Protein AF-A0A9D8HXX6-F1 (afdb_monomer)

pLDDT: mean 79.65, std 14.99, range [30.86, 95.12]

Secondary structure (DSSP, 8-state):
--HHHHHHHHHHHHHHHHHHHHHHHHHHHHHHHHHHTS-HHHHHHHHHHHHHHHHHHHHHHHHHHHHHHH-HHHHHHHHHHHHHHHHHHHHH-----SSTTSS---------------PPPHHHHHHHHHHHHHHHHHHHHHHHHHHS-B-TTSPBPHHHHHHHHHHHHHHHHHHHHHHHHHHHH-TTHHHHHHHHHHHHHHHHHHHHHHHHHHSS-----HHHHHHHHHHHHHHHHHHHH-HHHHHHHHHHHHHHHHHHHHHHHHHHHHHHHHHHHHHT-

Sequence (281 aa):
MSAEEFLAGLSVIASLVVLEGLLSVDNVLGIAALANELPEHQQKRAIRVGLFLAYLFRVLALFVAGWLATNTWVRWLGAGYLIWLMSSHLTRGHAHDVSEVLTDSDPTNDDQPIQTTSPRTMTVVLLQIGLMDLSLSIDNVIAAVGLAPKQANGDPLMWPIYAGVLIAILALQQIAPHAINLLKQYPILEPTAFILIGYVGALLIGEEGYRLITGAPIHLPAYVKFVGILMIIIVALTYDADQRVQRIVTPLVRFSMPVMRVVTRVVGVIVWPLEQLIAMI

Radius of gyration: 20.29 Å; Cα contacts (8 Å, |Δi|>4): 280; chains: 1; bounding box: 54×42×52 Å

Mean predicted aligned error: 9.14 Å

Foldseek 3Di:
DDPQLVVLLVLLLVLLLLLCLLLCLVLLLLQLVLLVLADPVCSVVLSVLLLVLLVVLLLVLLVVLLVCLPDLVSLLVLLLVLLLQLLVVLQVPPPDDPPPSPPPPDPDDDDDPPPCPDRDPSVVSSVVSNVVSNVSSSLSSSLLSLLFFADQVRGGDSVSSNVSSVVSSVVCVVCNVVSNVVCVVQVLSNSLSSVLSNLSSVSSCVQSVCCVPVVGGDTDRSNNNSVVSVVSVVLSRVCVVDPVSVVVVVVVSVVCNVVSVVSNVVVCVVCVVVVVVVVVD

Nearest PDB structures (foldseek):
  4gc0-assembly1_A  TM=2.634E-01  e=1.901E+00  Escherichia coli K-12
  8hnh-assembly1_A  TM=3.147E-01  e=6.372E+00  Homo sapiens
  7awq-assembly1_A  TM=2.085E-01  e=2.175E+00  Homo sapiens
  5llu-assembly1_A-2  TM=1.692E-01  e=3.404E+00  Homo sapiens

Solvent-accessible surface area (backbone atoms only — not comparable to full-atom values): 15180 Å² total; per-residue (Å²): 134,55,75,65,57,51,54,34,30,52,28,31,23,53,43,40,35,52,52,49,45,54,56,44,41,60,55,53,52,49,40,51,55,53,24,64,60,33,62,78,92,46,22,73,53,43,44,54,52,36,53,53,46,41,52,52,50,50,58,54,40,51,58,50,28,56,57,40,56,74,34,68,70,54,43,54,52,44,19,52,46,29,38,35,52,23,21,41,57,71,64,69,50,92,72,82,69,82,66,71,82,76,65,83,80,70,100,78,82,85,90,74,89,73,78,81,71,73,76,58,51,70,68,57,44,43,49,50,41,43,53,52,43,50,60,55,43,51,57,55,32,46,41,38,50,46,45,38,51,55,46,97,88,57,49,62,46,58,64,40,36,53,51,14,52,54,48,23,62,58,50,39,71,75,39,48,75,54,40,48,53,48,40,72,74,39,60,63,47,57,67,43,37,36,52,50,43,23,49,36,12,49,49,35,49,50,34,55,46,45,24,70,76,70,73,46,78,57,76,80,54,21,56,58,56,31,49,50,52,53,50,52,50,52,50,47,61,38,36,79,75,32,72,68,47,36,68,59,48,51,61,54,55,59,67,45,44,65,58,28,48,49,47,30,49,58,52,44,66,70,45,45,69,55,53,56,55,56,76,72,109

Structure (mmCIF, N/CA/C/O backbone):
data_AF-A0A9D8HXX6-F1
#
_entry.id   AF-A0A9D8HXX6-F1
#
loop_
_atom_site.group_PDB
_atom_site.id
_atom_site.type_symbol
_atom_site.label_atom_id
_atom_site.label_alt_id
_atom_site.label_comp_id
_atom_site.label_asym_id
_atom_site.label_entity_id
_atom_site.label_seq_id
_atom_site.pdbx_PDB_ins_code
_atom_site.Cartn_x
_atom_site.Cartn_y
_atom_site.Cartn_z
_atom_site.occupancy
_atom_site.B_iso_or_equiv
_atom_site.auth_seq_id
_atom_site.auth_comp_id
_atom_site.auth_asym_id
_atom_site.auth_atom_id
_atom_site.pdbx_PDB_model_num
ATOM 1 N N . MET A 1 1 ? 12.467 20.689 -13.421 1.00 62.25 1 MET A N 1
ATOM 2 C CA . MET A 1 1 ? 11.371 19.708 -13.449 1.00 62.25 1 MET A CA 1
ATOM 3 C C . MET A 1 1 ? 10.640 19.886 -14.762 1.00 62.25 1 MET A C 1
ATOM 5 O O . MET A 1 1 ? 10.231 21.008 -15.051 1.00 62.25 1 MET A O 1
ATOM 9 N N . SER A 1 2 ? 10.583 18.853 -15.594 1.00 76.62 2 SER A N 1
ATOM 10 C CA . SER A 1 2 ? 9.865 18.913 -16.873 1.00 76.62 2 SER A CA 1
ATOM 11 C C . SER A 1 2 ? 8.350 18.776 -16.656 1.00 76.62 2 SER A C 1
ATOM 13 O O . SER A 1 2 ? 7.900 18.330 -15.598 1.00 76.62 2 SER A O 1
ATOM 15 N N . ALA A 1 3 ? 7.543 19.156 -17.652 1.00 80.00 3 ALA A N 1
ATOM 16 C CA . ALA A 1 3 ? 6.089 18.967 -17.594 1.00 80.00 3 ALA A CA 1
ATOM 17 C C . ALA A 1 3 ? 5.707 17.480 -17.449 1.00 80.00 3 ALA A C 1
ATOM 19 O O . ALA A 1 3 ? 4.763 17.146 -16.739 1.00 80.00 3 ALA A O 1
ATOM 20 N N . GLU A 1 4 ? 6.480 16.582 -18.061 1.00 77.25 4 GLU A N 1
ATOM 21 C CA . GLU A 1 4 ? 6.269 15.134 -17.976 1.00 77.25 4 GLU A CA 1
ATOM 22 C C . GLU A 1 4 ? 6.520 14.592 -16.564 1.00 77.25 4 GLU A C 1
ATOM 24 O O . GLU A 1 4 ? 5.715 13.816 -16.052 1.00 77.25 4 GLU A O 1
ATOM 29 N N . GLU A 1 5 ? 7.583 15.049 -15.892 1.00 75.50 5 GLU A N 1
ATOM 30 C CA . GLU A 1 5 ? 7.865 14.687 -14.496 1.00 75.50 5 GLU A CA 1
ATOM 31 C C . GLU A 1 5 ? 6.755 15.163 -13.553 1.00 75.50 5 GLU A C 1
ATOM 33 O O . GLU A 1 5 ? 6.374 14.445 -12.628 1.00 75.50 5 GLU A O 1
ATOM 38 N N . PHE A 1 6 ? 6.210 16.359 -13.797 1.00 78.88 6 PHE A N 1
ATOM 39 C CA . PHE A 1 6 ? 5.099 16.894 -13.013 1.00 78.88 6 PHE A CA 1
ATOM 40 C C . PHE A 1 6 ? 3.825 16.057 -13.177 1.00 78.88 6 PHE A C 1
ATOM 42 O O . PHE A 1 6 ? 3.204 15.675 -12.185 1.00 78.88 6 PHE A O 1
ATOM 49 N N . LEU A 1 7 ? 3.457 15.726 -14.418 1.00 84.06 7 LEU A N 1
ATOM 50 C CA . LEU A 1 7 ? 2.284 14.901 -14.723 1.00 84.06 7 LEU A CA 1
ATOM 51 C C . LEU A 1 7 ? 2.429 13.471 -14.184 1.00 84.06 7 LEU A C 1
ATOM 53 O O . LEU A 1 7 ? 1.467 12.895 -13.665 1.00 84.06 7 LEU A O 1
ATOM 57 N N . ALA A 1 8 ? 3.638 12.910 -14.252 1.00 81.94 8 ALA A N 1
ATOM 58 C CA . ALA A 1 8 ? 3.951 11.629 -13.633 1.00 81.94 8 ALA A CA 1
ATOM 59 C C . ALA A 1 8 ? 3.775 11.697 -12.111 1.00 81.94 8 ALA A C 1
ATOM 61 O O . ALA A 1 8 ? 3.129 10.825 -11.531 1.00 81.94 8 ALA A O 1
ATOM 62 N N . GLY A 1 9 ? 4.277 12.758 -11.474 1.00 83.38 9 GLY A N 1
ATOM 63 C CA . GLY A 1 9 ? 4.086 12.988 -10.047 1.00 83.38 9 GLY A CA 1
ATOM 64 C C . GLY A 1 9 ? 2.611 13.091 -9.663 1.00 83.38 9 GLY A C 1
ATOM 65 O O . GLY A 1 9 ? 2.181 12.414 -8.736 1.00 83.38 9 GLY A O 1
ATOM 66 N N . LEU A 1 10 ? 1.807 13.839 -10.423 1.00 86.81 10 LEU A N 1
ATOM 67 C CA . LEU A 1 10 ? 0.363 13.950 -10.190 1.00 86.81 10 LEU A CA 1
ATOM 68 C C . LEU A 1 10 ? -0.351 12.593 -10.270 1.00 86.81 10 LEU A C 1
ATOM 70 O O . LEU A 1 10 ? -1.211 12.301 -9.442 1.00 86.81 10 LEU A O 1
ATOM 74 N N . SER A 1 11 ? 0.045 11.742 -11.219 1.00 88.62 11 SER A N 1
ATOM 75 C CA . SER A 1 11 ? -0.504 10.386 -11.358 1.00 88.62 11 SER A CA 1
ATOM 76 C C . SER A 1 11 ? -0.185 9.509 -10.142 1.00 88.62 11 SER A C 1
ATOM 78 O O . SER A 1 11 ? -1.028 8.727 -9.703 1.00 88.62 11 SER A O 1
ATOM 80 N N . VAL 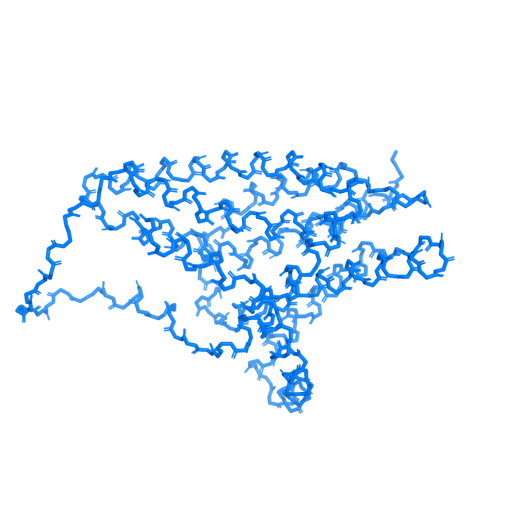A 1 12 ? 1.008 9.659 -9.555 1.00 87.38 12 VAL A N 1
ATOM 81 C CA . VAL A 1 12 ? 1.386 8.953 -8.318 1.00 87.38 12 VAL A CA 1
ATOM 82 C C . VAL A 1 12 ? 0.614 9.475 -7.119 1.00 87.38 12 VAL A C 1
ATOM 84 O O . VAL A 1 12 ? 0.090 8.670 -6.357 1.00 87.38 12 VAL A O 1
ATOM 87 N N . ILE A 1 13 ? 0.482 10.795 -6.976 1.00 88.19 13 ILE A N 1
ATOM 88 C CA . ILE A 1 13 ? -0.323 11.403 -5.909 1.00 88.19 13 ILE A CA 1
ATOM 89 C C . ILE A 1 13 ? -1.758 10.863 -5.979 1.00 88.19 13 ILE A C 1
ATOM 91 O O . ILE A 1 13 ? -2.290 10.397 -4.977 1.00 88.19 13 ILE A O 1
ATOM 95 N N . ALA A 1 14 ? -2.362 10.852 -7.169 1.00 89.31 14 ALA A N 1
ATOM 96 C CA . ALA A 1 14 ? -3.704 10.313 -7.369 1.00 89.31 14 ALA A CA 1
ATOM 97 C C . ALA A 1 14 ? -3.787 8.814 -7.031 1.00 89.31 14 ALA A C 1
ATOM 99 O O . ALA A 1 14 ? -4.715 8.393 -6.345 1.00 89.31 14 ALA A O 1
ATOM 100 N N . SER A 1 15 ? -2.799 8.020 -7.458 1.00 90.81 15 SER A N 1
ATOM 101 C CA . SER A 1 15 ? -2.707 6.591 -7.124 1.00 90.81 15 SER A CA 1
ATOM 102 C C . SER A 1 15 ? -2.667 6.362 -5.611 1.00 90.81 15 SER A C 1
ATOM 104 O O . SER A 1 15 ? -3.379 5.506 -5.095 1.00 90.81 15 SER A O 1
ATOM 106 N N . LEU A 1 16 ? -1.860 7.152 -4.900 1.00 89.00 16 LEU A N 1
ATOM 107 C CA . LEU A 1 16 ? -1.690 7.062 -3.454 1.00 89.00 16 LEU A CA 1
ATOM 108 C C . LEU A 1 16 ? -2.938 7.472 -2.687 1.00 89.00 16 LEU A C 1
ATOM 110 O O . LEU A 1 16 ? -3.337 6.760 -1.777 1.00 89.00 16 LEU A O 1
ATOM 114 N N . VAL A 1 17 ? -3.594 8.559 -3.091 1.00 87.81 17 VAL A N 1
ATOM 115 C CA . VAL A 1 17 ? -4.867 8.984 -2.490 1.00 87.81 17 VAL A CA 1
ATOM 116 C C . VAL A 1 17 ? -5.927 7.888 -2.630 1.00 87.81 17 VAL A C 1
ATOM 118 O O . VAL A 1 17 ? -6.668 7.630 -1.686 1.00 87.81 17 VAL A O 1
ATOM 121 N N . VAL A 1 18 ? -5.990 7.222 -3.787 1.00 87.88 18 VAL A N 1
ATOM 122 C CA . VAL A 1 18 ? -6.929 6.117 -4.022 1.00 87.88 18 VAL A CA 1
ATOM 123 C C . VAL A 1 18 ? -6.597 4.907 -3.146 1.00 87.88 18 VAL A C 1
ATOM 125 O O . VAL A 1 18 ? -7.493 4.382 -2.488 1.00 87.88 18 VAL A O 1
ATOM 128 N N . LEU A 1 19 ? -5.331 4.477 -3.106 1.00 88.00 19 LEU A N 1
ATOM 129 C CA . LEU A 1 19 ? -4.908 3.335 -2.288 1.00 88.00 19 LEU A CA 1
ATOM 130 C C . LEU A 1 19 ? -5.101 3.591 -0.794 1.00 88.00 19 LEU A C 1
ATOM 132 O O . LEU A 1 19 ? -5.710 2.771 -0.112 1.00 88.00 19 LEU A O 1
ATOM 136 N N . GLU A 1 20 ? -4.641 4.739 -0.296 1.00 84.31 20 GLU A N 1
ATOM 137 C CA . GLU A 1 20 ? -4.828 5.114 1.104 1.00 84.31 20 GLU A CA 1
ATOM 138 C C . GLU A 1 20 ? -6.311 5.250 1.447 1.00 84.31 20 GLU A C 1
ATOM 140 O O . GLU A 1 20 ? -6.726 4.826 2.520 1.00 84.31 20 GLU A O 1
ATOM 145 N N . GLY A 1 21 ? -7.128 5.794 0.541 1.00 82.12 21 GLY A N 1
ATOM 146 C CA . GLY A 1 21 ? -8.573 5.902 0.733 1.00 82.12 21 GLY A CA 1
ATOM 147 C C . GLY A 1 21 ? -9.257 4.547 0.915 1.00 82.12 21 GLY A C 1
ATOM 148 O O . GLY A 1 21 ? -10.093 4.408 1.806 1.00 82.12 21 GLY A O 1
ATOM 149 N N . LEU A 1 22 ? -8.889 3.553 0.101 1.00 81.69 22 LEU A N 1
ATOM 150 C CA . LEU A 1 22 ? -9.457 2.204 0.164 1.00 81.69 22 LEU A CA 1
ATOM 151 C C . LEU A 1 22 ? -8.996 1.433 1.405 1.00 81.69 22 LEU A C 1
ATOM 153 O O . LEU A 1 22 ? -9.809 0.771 2.039 1.00 81.69 22 LEU A O 1
ATOM 157 N N . LEU A 1 23 ? -7.716 1.544 1.766 1.00 77.19 23 LEU A N 1
ATOM 158 C CA . LEU A 1 23 ? -7.122 0.801 2.883 1.00 77.19 23 LEU A CA 1
ATOM 159 C C . LEU A 1 23 ? -7.400 1.433 4.251 1.00 77.19 23 LEU A C 1
ATOM 161 O O . LEU A 1 23 ? -7.366 0.755 5.269 1.00 77.19 23 LEU A O 1
ATOM 165 N N . SER A 1 24 ? -7.667 2.739 4.310 1.00 74.56 24 SER A N 1
ATOM 166 C CA . SER A 1 24 ? -7.717 3.458 5.587 1.00 74.56 24 SER A CA 1
ATOM 167 C C . SER A 1 24 ? -9.050 3.372 6.328 1.00 74.56 24 SER A C 1
ATOM 169 O O . SER A 1 24 ? -9.137 3.869 7.457 1.00 74.56 24 SER A O 1
ATOM 171 N N . VAL A 1 25 ? -10.097 2.802 5.736 1.00 70.50 25 VAL A N 1
ATOM 172 C CA . VAL A 1 25 ? -11.359 2.621 6.466 1.00 70.50 25 VAL A CA 1
ATOM 173 C C . VAL A 1 25 ? -11.167 1.667 7.636 1.00 70.50 25 VAL A C 1
ATOM 175 O O . VAL A 1 25 ? -11.598 1.996 8.742 1.00 70.50 25 VAL A O 1
ATOM 178 N N . ASP A 1 26 ? -10.410 0.591 7.439 1.00 72.06 26 ASP A N 1
ATOM 179 C CA . ASP A 1 26 ? -10.074 -0.358 8.499 1.00 72.06 26 ASP A CA 1
ATOM 180 C C . ASP A 1 26 ? -9.267 0.319 9.617 1.00 72.06 26 ASP A C 1
ATOM 182 O O . ASP A 1 26 ? -9.524 0.081 10.797 1.00 72.06 26 ASP A O 1
ATOM 186 N N . ASN A 1 27 ? -8.376 1.265 9.283 1.00 76.31 27 ASN A N 1
ATOM 187 C CA . ASN A 1 27 ? -7.629 2.038 10.285 1.00 76.31 27 ASN A CA 1
ATOM 188 C C . ASN A 1 27 ? -8.558 2.885 11.170 1.00 76.31 27 ASN A C 1
ATOM 190 O O . ASN A 1 27 ? -8.359 2.961 12.382 1.00 76.31 27 ASN A O 1
ATOM 194 N N . VAL A 1 28 ? -9.557 3.560 10.588 1.00 74.94 28 VAL A N 1
ATOM 195 C CA . VAL A 1 28 ? -10.472 4.429 11.352 1.00 74.94 28 VAL A CA 1
ATOM 196 C C . VAL A 1 28 ? -11.446 3.597 12.179 1.00 74.94 28 VAL A C 1
ATOM 198 O O . VAL A 1 28 ? -11.690 3.926 13.342 1.00 74.94 28 VAL A O 1
ATOM 201 N N . LEU A 1 29 ? -11.964 2.508 11.606 1.00 77.81 29 LEU A N 1
ATOM 202 C CA . LEU A 1 29 ? -12.821 1.561 12.314 1.00 77.81 29 LEU A CA 1
ATOM 203 C C . LEU A 1 29 ? -12.074 0.904 13.478 1.00 77.81 29 LEU A C 1
ATOM 205 O O . LEU A 1 29 ? -12.617 0.848 14.577 1.00 77.81 29 LEU A O 1
ATOM 209 N N . GLY A 1 30 ? -10.812 0.515 13.288 1.00 81.56 30 GLY A N 1
ATOM 210 C CA . GLY A 1 30 ? -9.973 -0.039 14.349 1.00 81.56 30 GLY A CA 1
ATOM 211 C C . GLY A 1 30 ? -9.692 0.958 15.478 1.00 81.56 30 GLY A C 1
ATOM 212 O O . GLY A 1 30 ? -9.790 0.599 16.649 1.00 81.56 30 GLY A O 1
ATOM 213 N N . ILE A 1 31 ? -9.430 2.236 15.165 1.00 82.06 31 ILE A N 1
ATOM 214 C CA . ILE A 1 31 ? -9.273 3.286 16.190 1.00 82.06 31 ILE A CA 1
ATOM 215 C C . ILE A 1 31 ? -10.562 3.446 16.998 1.00 82.06 31 ILE A C 1
ATOM 217 O O . ILE A 1 31 ? -10.504 3.563 18.222 1.00 82.06 31 ILE A O 1
ATOM 221 N N . ALA A 1 32 ? -11.715 3.466 16.326 1.00 81.12 32 ALA A N 1
ATOM 222 C CA . ALA A 1 32 ? -13.009 3.581 16.986 1.00 81.12 32 ALA A CA 1
ATOM 223 C C . ALA A 1 32 ? -13.309 2.351 17.859 1.00 81.12 32 ALA A C 1
ATOM 225 O O . ALA A 1 32 ? -13.692 2.514 19.015 1.00 81.12 32 ALA A O 1
ATOM 226 N N . ALA A 1 33 ? -13.062 1.143 17.347 1.00 83.44 33 ALA A N 1
ATOM 227 C CA . ALA A 1 33 ? -13.265 -0.111 18.067 1.00 83.44 33 ALA A CA 1
ATOM 228 C C . ALA A 1 33 ? -12.396 -0.190 19.331 1.00 83.44 33 ALA A C 1
ATOM 230 O O . ALA A 1 33 ? -12.918 -0.407 20.421 1.00 83.44 33 ALA A O 1
ATOM 231 N N . LEU A 1 34 ? -11.094 0.094 19.218 1.00 84.44 34 LEU A N 1
ATOM 232 C CA . LEU A 1 34 ? -10.176 0.107 20.362 1.00 84.44 34 LEU A CA 1
ATOM 233 C C . LEU A 1 34 ? -10.522 1.214 21.368 1.00 84.44 34 LEU A C 1
ATOM 235 O O . LEU A 1 34 ? -10.378 1.034 22.575 1.00 84.44 34 LEU A O 1
ATOM 239 N N . ALA A 1 35 ? -10.994 2.372 20.896 1.00 84.00 35 ALA A N 1
ATOM 240 C CA . ALA A 1 35 ? -11.422 3.446 21.783 1.00 84.00 35 ALA A CA 1
ATOM 241 C C . ALA A 1 35 ? -12.705 3.103 22.553 1.00 84.00 35 ALA A C 1
ATOM 243 O O . ALA A 1 35 ? -12.832 3.550 23.692 1.00 84.00 35 ALA A O 1
ATOM 244 N N . ASN A 1 36 ? -13.619 2.315 21.978 1.00 84.56 36 ASN A N 1
ATOM 245 C CA . ASN A 1 36 ? -14.859 1.885 22.633 1.00 84.56 36 ASN A CA 1
ATOM 246 C C . ASN A 1 36 ? -14.613 0.964 23.841 1.00 84.56 36 ASN A C 1
ATOM 248 O O . ASN A 1 36 ? -15.465 0.883 24.720 1.00 84.56 36 ASN A O 1
ATOM 252 N N . GLU A 1 37 ? -13.433 0.345 23.945 1.00 82.62 37 GLU A N 1
ATOM 253 C CA . GLU A 1 37 ? -13.025 -0.445 25.117 1.00 82.62 37 GLU A CA 1
ATOM 254 C C . GLU A 1 37 ? -12.728 0.419 26.365 1.00 82.62 37 GLU A C 1
ATOM 256 O O . GLU A 1 37 ? -12.531 -0.108 27.463 1.00 82.62 37 GLU A O 1
ATOM 261 N N . LEU A 1 38 ? -12.669 1.750 26.221 1.00 85.06 38 LEU A N 1
ATOM 262 C CA . LEU A 1 38 ? -12.447 2.684 27.327 1.00 85.06 38 LEU A CA 1
ATOM 263 C C . LEU A 1 38 ? -13.765 3.194 27.928 1.00 85.06 38 LEU A C 1
ATOM 265 O O . LEU A 1 38 ? -14.766 3.317 27.220 1.00 85.06 38 LEU A O 1
ATOM 269 N N . PRO A 1 39 ? -13.757 3.622 29.208 1.00 84.94 39 PRO A N 1
ATOM 270 C CA . PRO A 1 39 ? -14.890 4.328 29.803 1.00 84.94 39 PRO A CA 1
ATOM 271 C C . PRO A 1 39 ? -15.310 5.542 28.959 1.00 84.94 39 PRO A C 1
ATOM 273 O O . PRO A 1 39 ? -14.442 6.290 28.501 1.00 84.94 39 PRO A O 1
ATOM 276 N N . GLU A 1 40 ? -16.616 5.802 28.821 1.00 83.31 40 GLU A N 1
ATOM 277 C CA . GLU A 1 40 ? -17.187 6.835 27.928 1.00 83.31 40 GLU A CA 1
ATOM 278 C C . GLU A 1 40 ? -16.507 8.214 28.031 1.00 83.31 40 GLU A C 1
ATOM 280 O O . GLU A 1 40 ? -16.262 8.894 27.031 1.00 83.31 40 GLU A O 1
ATOM 285 N N . HIS A 1 41 ? -16.124 8.620 29.246 1.00 86.44 41 HIS A N 1
ATOM 286 C CA . HIS A 1 41 ? -15.455 9.899 29.497 1.00 86.44 41 HIS A CA 1
ATOM 287 C C . HIS A 1 41 ? -14.044 10.002 28.879 1.00 86.44 41 HIS A C 1
ATOM 289 O O . HIS A 1 41 ? -13.538 11.110 28.682 1.00 86.44 41 HIS A O 1
ATOM 295 N N . GLN A 1 42 ? -13.400 8.874 28.558 1.00 85.62 42 GLN A N 1
ATOM 296 C CA . GLN A 1 42 ? -12.056 8.808 27.972 1.00 85.62 42 GLN A CA 1
ATOM 297 C C . GLN A 1 42 ? -12.068 8.565 26.461 1.00 85.62 42 GLN A C 1
ATOM 299 O O . GLN A 1 42 ? -11.120 8.978 25.792 1.00 85.62 42 GLN A O 1
ATOM 304 N N . GLN A 1 43 ? -13.134 7.986 25.901 1.00 84.19 43 GLN A N 1
ATOM 305 C CA . GLN A 1 43 ? -13.207 7.584 24.487 1.00 84.19 43 GLN A CA 1
ATOM 306 C C . GLN A 1 43 ? -12.898 8.744 23.529 1.00 84.19 43 GLN A C 1
ATOM 308 O O . GLN A 1 43 ? -11.990 8.669 22.704 1.00 84.19 43 GLN A O 1
ATOM 313 N N . LYS A 1 44 ? -13.554 9.901 23.710 1.00 86.19 44 LYS A N 1
ATOM 314 C CA . LYS A 1 44 ? -13.309 11.104 22.884 1.00 86.19 44 LYS A CA 1
ATOM 315 C C . LYS A 1 44 ? -11.877 11.632 22.984 1.00 86.19 44 LYS A C 1
ATOM 317 O O . LYS A 1 44 ? -11.406 12.340 22.090 1.00 86.19 44 LYS A O 1
ATOM 322 N N . ARG A 1 45 ? -11.194 11.382 24.104 1.00 87.44 45 ARG A N 1
ATOM 323 C CA . ARG A 1 45 ? -9.789 11.758 24.283 1.00 87.44 45 ARG A CA 1
ATOM 324 C C . ARG A 1 45 ? -8.881 10.730 23.613 1.00 87.44 45 ARG A C 1
ATOM 326 O O . ARG A 1 45 ? -7.950 11.141 22.932 1.00 87.44 45 ARG A O 1
ATOM 333 N N . ALA A 1 46 ? -9.183 9.442 23.749 1.00 86.94 46 ALA A N 1
ATOM 334 C CA . ALA A 1 46 ? -8.457 8.357 23.102 1.00 86.94 46 ALA A CA 1
ATOM 335 C C . ALA A 1 46 ? -8.519 8.445 21.576 1.00 86.94 46 ALA A C 1
ATOM 337 O O . ALA A 1 46 ? -7.472 8.387 20.949 1.00 86.94 46 ALA A O 1
ATOM 338 N N . ILE A 1 47 ? -9.686 8.725 20.985 1.00 85.19 47 ILE A N 1
ATOM 339 C CA . ILE A 1 47 ? -9.822 8.931 19.533 1.00 85.19 47 ILE A CA 1
ATOM 340 C C . ILE A 1 47 ? -8.967 10.115 19.068 1.00 85.19 47 ILE A C 1
ATOM 342 O O . ILE A 1 47 ? -8.220 9.997 18.104 1.00 85.19 47 ILE A O 1
ATOM 346 N N . ARG A 1 48 ? -9.021 11.260 19.766 1.00 87.12 48 ARG A N 1
ATOM 347 C CA . ARG A 1 48 ? -8.229 12.446 19.389 1.00 87.12 48 ARG A CA 1
ATOM 348 C C . ARG A 1 48 ? -6.725 12.210 19.493 1.00 87.12 48 ARG A C 1
ATOM 350 O O . ARG A 1 48 ? -5.987 12.592 18.590 1.00 87.12 48 ARG A O 1
ATOM 357 N N . VAL A 1 49 ? -6.273 11.607 20.592 1.00 90.00 49 VAL A N 1
ATOM 358 C CA . VAL A 1 49 ? -4.848 11.318 20.807 1.00 90.00 49 VAL A CA 1
ATOM 359 C C . VAL A 1 49 ? -4.375 10.208 19.869 1.00 90.00 49 VAL A C 1
ATOM 361 O O . VAL A 1 49 ? -3.298 10.330 19.301 1.00 90.00 49 VAL A O 1
ATOM 364 N N . GLY A 1 50 ? -5.188 9.175 19.652 1.00 87.12 50 GLY A N 1
ATOM 365 C CA . GLY A 1 50 ? -4.916 8.088 18.716 1.00 87.12 50 GLY A CA 1
ATOM 366 C C . GLY A 1 50 ? -4.803 8.583 17.277 1.00 87.12 50 GLY A C 1
ATOM 367 O O . GLY A 1 50 ? -3.848 8.241 16.592 1.00 87.12 50 GLY A O 1
ATOM 368 N N . LEU A 1 51 ? -5.697 9.478 16.847 1.00 84.62 51 LEU A N 1
ATOM 369 C CA . LEU A 1 51 ? -5.623 10.100 15.525 1.00 84.62 51 LEU A CA 1
ATOM 370 C C . LEU A 1 51 ? -4.369 10.977 15.370 1.00 84.62 51 LEU A C 1
ATOM 372 O O . LEU A 1 51 ? -3.700 10.925 14.342 1.00 84.62 51 LEU A O 1
ATOM 376 N N . PHE A 1 52 ? -4.016 11.757 16.398 1.00 88.25 52 PHE A N 1
ATOM 377 C CA . PHE A 1 52 ? -2.758 12.510 16.403 1.00 88.25 52 PHE A CA 1
ATOM 378 C C . PHE A 1 52 ? -1.540 11.582 16.289 1.00 88.25 52 PHE A C 1
ATOM 380 O O . PHE A 1 52 ? -0.622 11.853 15.516 1.00 88.25 52 PHE A O 1
ATOM 387 N N . LEU A 1 53 ? -1.549 10.476 17.034 1.00 87.75 53 LEU A N 1
ATOM 388 C CA . LEU A 1 53 ? -0.483 9.485 17.025 1.00 87.75 53 LEU A CA 1
ATOM 389 C C . LEU A 1 53 ? -0.362 8.792 15.657 1.00 87.75 53 LEU A C 1
ATOM 391 O O . LEU A 1 53 ? 0.751 8.631 15.166 1.00 87.75 53 LEU A O 1
ATOM 395 N N . ALA A 1 54 ? -1.483 8.477 15.007 1.00 83.31 54 ALA A N 1
ATOM 396 C CA . ALA A 1 54 ? -1.510 7.948 13.644 1.00 83.31 54 ALA A CA 1
ATOM 397 C C . ALA A 1 54 ? -0.882 8.930 12.637 1.00 83.31 54 ALA A C 1
ATOM 399 O O . ALA A 1 54 ? -0.047 8.547 11.820 1.00 83.31 54 ALA A O 1
ATOM 400 N N . TYR A 1 55 ? -1.183 10.233 12.724 1.00 84.81 55 TYR A N 1
ATOM 401 C CA . TYR A 1 55 ? -0.501 11.218 11.871 1.00 84.81 55 TYR A CA 1
ATOM 402 C C . TYR A 1 55 ? 0.996 11.269 12.118 1.00 84.81 55 TYR A C 1
ATOM 404 O O . TYR A 1 55 ? 1.770 11.345 11.163 1.00 84.81 55 TYR A O 1
ATOM 412 N N . LEU A 1 56 ? 1.408 11.220 13.384 1.00 88.25 56 LEU A N 1
ATOM 413 C CA . LEU A 1 56 ? 2.820 11.203 13.725 1.00 88.25 56 LEU A CA 1
ATOM 414 C C . LEU A 1 56 ? 3.512 9.979 13.112 1.00 88.25 56 LEU A C 1
ATOM 416 O O . LEU A 1 56 ? 4.546 10.137 12.467 1.00 88.25 56 LEU A O 1
ATOM 420 N N . PHE A 1 57 ? 2.932 8.783 13.245 1.00 86.88 57 PHE A N 1
ATOM 421 C CA . PHE A 1 57 ? 3.500 7.568 12.662 1.00 86.88 57 PHE A CA 1
ATOM 422 C C . PHE A 1 57 ? 3.521 7.590 11.139 1.00 86.88 57 PHE A C 1
ATOM 424 O O . PHE A 1 57 ? 4.536 7.217 10.561 1.00 86.88 57 PHE A O 1
ATOM 431 N N . ARG A 1 58 ? 2.496 8.127 10.477 1.00 87.06 58 ARG A N 1
ATOM 432 C CA . ARG A 1 58 ? 2.498 8.312 9.017 1.00 87.06 58 ARG A CA 1
ATOM 433 C C . ARG A 1 58 ? 3.576 9.288 8.544 1.00 87.06 58 ARG A C 1
ATOM 435 O O . ARG A 1 58 ? 4.237 9.041 7.5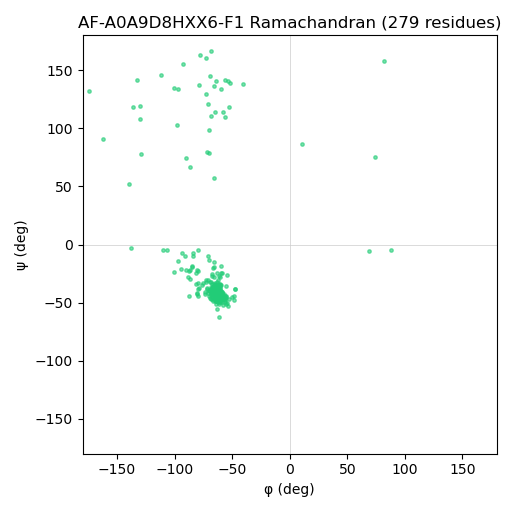38 1.00 87.06 58 ARG A O 1
ATOM 442 N N . VAL A 1 59 ? 3.819 10.367 9.290 1.00 86.62 59 VAL A N 1
ATOM 443 C CA . VAL A 1 59 ? 4.929 11.287 8.999 1.00 86.62 59 VAL A CA 1
ATOM 444 C C . VAL A 1 59 ? 6.283 10.620 9.243 1.00 86.62 59 VAL A C 1
ATOM 446 O O . VAL A 1 59 ? 7.210 10.826 8.470 1.00 86.62 59 VAL A O 1
ATOM 449 N N . LEU A 1 60 ? 6.420 9.781 10.268 1.00 88.44 60 LEU A N 1
ATOM 450 C CA . LEU A 1 60 ? 7.638 8.989 10.467 1.00 88.44 60 LEU A CA 1
ATOM 451 C C . LEU A 1 60 ? 7.837 7.972 9.331 1.00 88.44 60 LEU A C 1
ATOM 453 O O . LEU A 1 60 ? 8.945 7.822 8.814 1.00 88.44 60 LEU A O 1
ATOM 457 N N . ALA A 1 61 ? 6.753 7.341 8.888 1.00 85.38 61 ALA A N 1
ATOM 458 C CA . ALA A 1 61 ? 6.728 6.385 7.793 1.00 85.38 61 ALA A CA 1
ATOM 459 C C . ALA A 1 61 ? 7.155 7.023 6.456 1.00 85.38 61 ALA A C 1
ATOM 461 O O . ALA A 1 61 ? 7.823 6.362 5.665 1.00 85.38 61 ALA A O 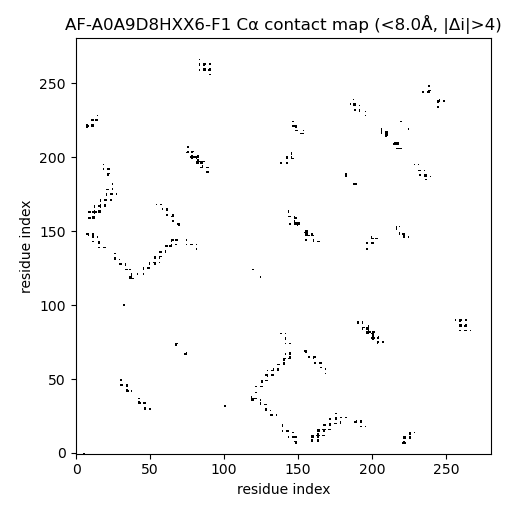1
ATOM 462 N N . LEU A 1 62 ? 6.902 8.322 6.229 1.00 85.44 62 LEU A N 1
ATOM 463 C CA . LEU A 1 62 ? 7.453 9.068 5.083 1.00 85.44 62 LEU A CA 1
ATOM 464 C C . LEU A 1 62 ? 8.986 9.012 5.025 1.00 85.44 62 LEU A C 1
ATOM 466 O O . LEU A 1 62 ? 9.555 8.792 3.956 1.00 85.44 62 LEU A O 1
ATOM 470 N N . PHE A 1 63 ? 9.671 9.190 6.158 1.00 84.56 63 PHE A N 1
ATOM 471 C CA . PHE A 1 63 ? 11.136 9.112 6.196 1.00 84.56 63 PHE A CA 1
ATOM 472 C C . PHE A 1 63 ? 11.621 7.686 5.916 1.00 84.56 63 PHE A C 1
ATOM 474 O O . PHE A 1 63 ? 12.591 7.493 5.177 1.00 84.56 63 PHE A O 1
ATOM 481 N N . VAL A 1 64 ? 10.905 6.687 6.443 1.00 84.81 64 VAL A N 1
ATOM 482 C CA . VAL A 1 64 ? 11.158 5.271 6.144 1.00 84.81 64 VAL A CA 1
ATOM 483 C C . VAL A 1 64 ? 10.940 4.981 4.660 1.00 84.81 64 VAL A C 1
ATOM 485 O O . VAL A 1 64 ? 11.752 4.275 4.076 1.00 84.81 64 VAL A O 1
ATOM 488 N N . ALA A 1 65 ? 9.925 5.567 4.020 1.00 84.06 65 ALA A N 1
ATOM 489 C CA . ALA A 1 65 ? 9.660 5.409 2.591 1.00 84.06 65 ALA A CA 1
ATOM 490 C C . ALA A 1 65 ? 10.823 5.897 1.732 1.00 84.06 65 ALA A C 1
ATOM 492 O O . ALA A 1 65 ? 11.219 5.225 0.781 1.00 84.06 65 ALA A O 1
ATOM 493 N N . GLY A 1 66 ? 11.415 7.034 2.098 1.00 81.06 66 GLY A N 1
ATOM 494 C CA . GLY A 1 66 ? 12.597 7.539 1.416 1.00 81.06 66 GLY A CA 1
ATOM 495 C C . GLY A 1 66 ? 13.786 6.584 1.522 1.00 81.06 66 GLY A C 1
ATOM 496 O O . GLY A 1 66 ? 14.426 6.257 0.523 1.00 81.06 66 GLY A O 1
ATOM 497 N N . TRP A 1 67 ? 14.057 6.078 2.723 1.00 85.00 67 TRP A N 1
ATOM 498 C CA . TRP A 1 67 ? 15.108 5.080 2.919 1.00 85.00 67 TRP A CA 1
ATOM 499 C C . TRP A 1 67 ? 14.794 3.757 2.200 1.00 85.00 67 TRP A C 1
ATOM 501 O O . TRP A 1 67 ? 15.662 3.177 1.555 1.00 85.00 67 TRP A O 1
ATOM 511 N N . LEU A 1 68 ? 13.545 3.295 2.230 1.00 85.44 68 LEU A N 1
ATOM 512 C CA . LEU A 1 68 ? 13.090 2.097 1.529 1.00 85.44 68 LEU A CA 1
ATOM 513 C C . LEU A 1 68 ? 13.318 2.213 0.015 1.00 85.44 68 LEU A C 1
ATOM 515 O O . LEU A 1 68 ? 13.760 1.255 -0.618 1.00 85.44 68 LEU A O 1
ATOM 519 N N . ALA A 1 69 ? 13.059 3.389 -0.560 1.00 81.75 69 ALA A N 1
ATOM 520 C CA . ALA A 1 69 ? 13.169 3.635 -1.993 1.00 81.75 69 ALA A CA 1
ATOM 521 C C . ALA A 1 69 ? 14.591 3.402 -2.533 1.00 81.75 69 ALA A C 1
ATOM 523 O O . ALA A 1 69 ? 14.752 2.903 -3.652 1.00 81.75 69 ALA A O 1
ATOM 524 N N . THR A 1 70 ? 15.618 3.710 -1.737 1.00 82.19 70 THR A N 1
ATOM 525 C CA . THR A 1 70 ? 17.028 3.570 -2.131 1.00 82.19 70 THR A CA 1
ATOM 526 C C . THR A 1 70 ? 17.584 2.162 -1.900 1.00 82.19 70 THR A C 1
ATOM 528 O O . THR A 1 70 ? 18.571 1.777 -2.528 1.00 82.19 70 THR A O 1
ATOM 531 N N . ASN A 1 71 ? 16.945 1.349 -1.054 1.00 86.94 71 ASN A N 1
ATOM 532 C CA . ASN A 1 71 ? 17.453 0.035 -0.666 1.00 86.94 71 ASN A CA 1
ATOM 533 C C . ASN A 1 71 ? 16.818 -1.110 -1.470 1.00 86.94 71 ASN A C 1
ATOM 535 O O . ASN A 1 71 ? 15.728 -1.588 -1.165 1.00 86.94 71 ASN A O 1
ATOM 539 N N . THR A 1 72 ? 17.552 -1.643 -2.452 1.00 85.00 72 THR A N 1
ATOM 540 C CA . THR A 1 72 ? 17.097 -2.754 -3.316 1.00 85.00 72 THR A CA 1
ATOM 541 C C . THR A 1 72 ? 16.599 -3.979 -2.554 1.00 85.00 72 THR A C 1
ATOM 543 O O . THR A 1 72 ? 15.530 -4.492 -2.870 1.00 85.00 72 THR A O 1
ATOM 546 N N . TRP A 1 73 ? 17.337 -4.440 -1.544 1.00 87.31 73 TRP A N 1
ATOM 547 C CA . TRP A 1 73 ? 16.945 -5.613 -0.756 1.00 87.31 73 TRP A CA 1
ATOM 548 C C . TRP A 1 73 ? 15.620 -5.408 -0.028 1.00 87.31 73 TRP A C 1
ATOM 550 O O . TRP A 1 73 ? 14.768 -6.293 -0.014 1.00 87.31 73 TRP A O 1
ATOM 560 N N . VAL A 1 74 ? 15.423 -4.215 0.529 1.00 86.81 74 VAL A N 1
ATOM 561 C CA . VAL A 1 74 ? 14.212 -3.893 1.279 1.00 86.81 74 VAL A CA 1
ATOM 562 C C . VAL A 1 74 ? 13.023 -3.726 0.327 1.00 86.81 74 VAL A C 1
ATOM 564 O O . VAL A 1 74 ? 11.923 -4.146 0.666 1.00 86.81 74 VAL A O 1
ATOM 567 N N . ARG A 1 75 ? 13.234 -3.241 -0.907 1.00 88.31 75 ARG A N 1
ATOM 568 C CA . ARG A 1 75 ? 12.199 -3.248 -1.961 1.00 88.31 75 ARG A CA 1
ATOM 569 C C . ARG A 1 75 ? 11.749 -4.660 -2.330 1.00 88.31 75 ARG A C 1
ATOM 571 O O . ARG A 1 75 ? 10.552 -4.886 -2.449 1.00 88.31 75 ARG A O 1
ATOM 578 N N . TRP A 1 76 ? 12.677 -5.610 -2.469 1.00 90.62 76 TRP A N 1
ATOM 579 C CA . TRP A 1 76 ? 12.337 -7.016 -2.723 1.00 90.62 76 TRP A CA 1
ATOM 580 C C . TRP A 1 76 ? 11.543 -7.638 -1.576 1.00 90.62 76 TRP A C 1
ATOM 582 O O . TRP A 1 76 ? 10.527 -8.289 -1.818 1.00 90.62 76 TRP A O 1
ATOM 592 N N . LEU A 1 77 ? 11.980 -7.406 -0.336 1.00 90.62 77 LEU A N 1
ATOM 593 C CA . LEU A 1 77 ? 11.254 -7.859 0.850 1.00 90.62 77 LEU A CA 1
ATOM 594 C C . LEU A 1 77 ? 9.861 -7.236 0.922 1.00 90.62 77 LEU A C 1
ATOM 596 O O . LEU A 1 77 ? 8.887 -7.955 1.120 1.00 90.62 77 LEU A O 1
ATOM 600 N N . GLY A 1 78 ? 9.757 -5.927 0.693 1.00 90.50 78 GLY A N 1
ATOM 601 C CA . GLY A 1 78 ? 8.486 -5.217 0.670 1.00 90.50 78 GLY A CA 1
ATOM 602 C C . GLY A 1 78 ? 7.551 -5.748 -0.414 1.00 90.50 78 GLY A C 1
ATOM 603 O O . GLY A 1 78 ? 6.391 -6.024 -0.140 1.00 90.50 78 GLY A O 1
ATOM 604 N N . ALA A 1 79 ? 8.055 -5.981 -1.625 1.00 92.12 79 ALA A N 1
ATOM 605 C CA . ALA A 1 79 ? 7.261 -6.534 -2.717 1.00 92.12 79 ALA A CA 1
ATOM 606 C C . ALA A 1 79 ? 6.743 -7.947 -2.402 1.00 92.12 79 ALA A C 1
ATOM 608 O O . ALA A 1 79 ? 5.570 -8.244 -2.630 1.00 92.12 79 ALA A O 1
ATOM 609 N N . GLY A 1 80 ? 7.596 -8.800 -1.826 1.00 92.44 80 GLY A N 1
ATOM 610 C CA . GLY A 1 80 ? 7.200 -10.121 -1.340 1.00 92.44 80 GLY A CA 1
ATOM 611 C C . GLY A 1 80 ? 6.146 -10.040 -0.235 1.00 92.44 80 GLY A C 1
ATOM 612 O O . GLY A 1 80 ? 5.173 -10.791 -0.265 1.00 92.44 80 GLY A O 1
ATOM 613 N N . TYR A 1 81 ? 6.301 -9.091 0.687 1.00 91.56 81 TYR A N 1
ATOM 614 C CA . TYR A 1 81 ? 5.338 -8.818 1.747 1.00 91.56 81 TYR A CA 1
ATOM 615 C C . TYR A 1 81 ? 3.972 -8.376 1.194 1.00 91.56 81 TYR A C 1
ATOM 617 O O . TYR A 1 81 ? 2.971 -8.964 1.587 1.00 91.56 81 TYR A O 1
ATOM 625 N N . LEU A 1 82 ? 3.904 -7.469 0.210 1.00 92.44 82 LEU A N 1
ATOM 626 C CA . LEU A 1 82 ? 2.629 -7.069 -0.417 1.00 92.44 82 LEU A CA 1
ATOM 627 C C . LEU A 1 82 ? 1.932 -8.242 -1.130 1.00 92.44 82 LEU A C 1
ATOM 629 O O . LEU A 1 82 ? 0.717 -8.419 -1.022 1.00 92.44 82 LEU A O 1
ATOM 633 N N . ILE A 1 83 ? 2.695 -9.078 -1.844 1.00 93.00 83 ILE A N 1
ATOM 634 C CA . ILE A 1 83 ? 2.158 -10.278 -2.506 1.00 93.00 83 ILE A CA 1
ATOM 635 C C . ILE A 1 83 ? 1.644 -11.288 -1.482 1.00 93.00 83 ILE A C 1
ATOM 637 O O . ILE A 1 83 ? 0.593 -11.903 -1.690 1.00 93.00 83 ILE A O 1
ATOM 641 N N . TRP A 1 84 ? 2.367 -11.461 -0.379 1.00 91.00 84 TRP A N 1
ATOM 642 C CA . TRP A 1 84 ? 1.919 -12.294 0.724 1.00 91.00 84 TRP A CA 1
ATOM 643 C C . TRP A 1 84 ? 0.665 -11.729 1.386 1.00 91.00 84 TRP A C 1
ATOM 645 O O . TRP A 1 84 ? -0.267 -12.498 1.600 1.00 91.00 84 TRP A O 1
ATOM 655 N N . LEU A 1 85 ? 0.595 -10.422 1.646 1.00 88.81 85 LEU A N 1
ATOM 656 C CA . LEU A 1 85 ? -0.561 -9.777 2.262 1.00 88.81 85 LEU A CA 1
ATOM 657 C C . LEU A 1 85 ? -1.819 -10.027 1.421 1.00 88.81 85 LEU A C 1
ATOM 659 O O . LEU A 1 85 ? -2.784 -10.601 1.929 1.00 88.81 85 LEU A O 1
ATOM 663 N N . MET A 1 86 ? -1.755 -9.734 0.115 1.00 91.06 86 MET A N 1
ATOM 664 C CA . MET A 1 86 ? -2.821 -10.052 -0.841 1.00 91.06 86 MET A CA 1
ATOM 665 C C . MET A 1 86 ? -3.183 -11.540 -0.787 1.00 91.06 86 MET A C 1
ATOM 667 O O . MET A 1 86 ? -4.347 -11.898 -0.621 1.00 91.06 86 MET A O 1
ATOM 671 N N . SER A 1 87 ? -2.192 -12.424 -0.918 1.00 89.81 87 SER A N 1
ATOM 672 C CA . SER A 1 87 ? -2.428 -13.871 -0.959 1.00 89.81 87 SER A CA 1
ATOM 673 C C . SER A 1 87 ? -3.075 -14.370 0.329 1.00 89.81 87 SER A C 1
ATOM 675 O O . SER A 1 87 ? -4.004 -15.173 0.282 1.00 89.81 87 SER A O 1
ATOM 677 N N . SER A 1 88 ? -2.621 -13.887 1.483 1.00 87.12 88 SER A N 1
ATOM 678 C CA . SER A 1 88 ? -3.118 -14.278 2.797 1.00 87.12 88 SER A CA 1
ATOM 679 C C . SER A 1 88 ? -4.572 -13.853 2.989 1.00 87.12 88 SER A C 1
ATOM 681 O O . SER A 1 88 ? -5.387 -14.684 3.385 1.00 87.12 88 SER A O 1
ATOM 683 N N . HIS A 1 89 ? -4.923 -12.622 2.612 1.00 86.06 89 HIS A N 1
ATOM 684 C CA . HIS A 1 89 ? -6.282 -12.107 2.735 1.00 86.06 89 HIS A CA 1
ATOM 685 C C . HIS A 1 89 ? -7.236 -12.824 1.764 1.00 86.06 89 HIS A C 1
ATOM 687 O O . HIS A 1 89 ? -8.259 -13.365 2.175 1.00 86.06 89 HIS A O 1
ATOM 693 N N . LEU A 1 90 ? -6.852 -12.972 0.489 1.00 86.19 90 LEU A N 1
ATOM 694 C CA . LEU A 1 90 ? -7.694 -13.634 -0.517 1.00 86.19 90 LEU A CA 1
ATOM 695 C C . LEU A 1 90 ? -7.870 -15.144 -0.269 1.00 86.19 90 LEU A C 1
ATOM 697 O O . LEU A 1 90 ? -8.860 -15.731 -0.709 1.00 86.19 90 LEU A O 1
ATOM 701 N N . THR A 1 91 ? -6.923 -15.800 0.413 1.00 84.12 91 THR A N 1
ATOM 702 C CA . THR A 1 91 ? -6.990 -17.249 0.681 1.00 84.12 91 THR A CA 1
ATOM 703 C C . THR A 1 91 ? -7.607 -17.621 2.024 1.00 84.12 91 THR A C 1
ATOM 705 O O . THR A 1 91 ? -8.088 -18.751 2.136 1.00 84.12 91 THR A O 1
ATOM 708 N N . ARG A 1 92 ? -7.644 -16.709 3.008 1.00 77.31 92 ARG A N 1
ATOM 709 C CA . ARG A 1 92 ? -8.322 -16.923 4.302 1.00 77.31 92 ARG A CA 1
ATOM 710 C C . ARG A 1 92 ? -9.855 -16.955 4.181 1.00 77.31 92 ARG A C 1
ATOM 712 O O . ARG A 1 92 ? -10.511 -17.506 5.056 1.00 77.31 92 ARG A O 1
ATOM 719 N N . GLY A 1 93 ? -10.404 -16.529 3.040 1.00 53.91 93 GLY A N 1
ATOM 720 C CA . GLY A 1 93 ? -11.845 -16.530 2.777 1.00 53.91 93 GLY A CA 1
ATOM 721 C C . GLY A 1 93 ? -12.523 -15.303 3.385 1.00 53.91 93 GLY A C 1
ATOM 722 O O . GLY A 1 93 ? -11.976 -14.692 4.291 1.00 53.91 93 GLY A O 1
ATOM 723 N N . HIS A 1 94 ? -13.700 -14.944 2.856 1.00 44.06 94 HIS A N 1
ATOM 724 C CA . HIS A 1 94 ? -14.565 -13.844 3.311 1.00 44.06 94 HIS A CA 1
ATOM 725 C C . HIS A 1 94 ? -15.122 -14.105 4.727 1.00 44.06 94 HIS A C 1
ATOM 727 O O . HIS A 1 94 ? -16.335 -14.185 4.925 1.00 44.06 94 HIS A O 1
ATOM 733 N N . ALA A 1 95 ? -14.247 -14.309 5.707 1.00 33.41 95 ALA A N 1
ATOM 734 C CA . ALA A 1 95 ? -14.596 -14.418 7.110 1.00 33.41 95 ALA A CA 1
ATOM 735 C C . ALA A 1 95 ? -14.987 -13.020 7.608 1.00 33.41 95 ALA A C 1
ATOM 737 O O . ALA A 1 95 ? -14.172 -12.265 8.112 1.00 33.41 95 ALA A O 1
ATOM 738 N N . HIS A 1 96 ? -16.227 -12.661 7.283 1.00 36.38 96 HIS A N 1
ATOM 739 C CA . HIS A 1 96 ? -17.175 -11.913 8.093 1.00 36.38 96 HIS A CA 1
ATOM 740 C C . HIS A 1 96 ? -16.591 -11.282 9.369 1.00 36.38 96 HIS A C 1
ATOM 742 O O . HIS A 1 96 ? -16.695 -11.894 10.417 1.00 36.38 96 HIS A O 1
ATOM 748 N N . ASP A 1 97 ? -16.033 -10.070 9.283 1.00 37.12 97 ASP A N 1
ATOM 749 C CA . ASP A 1 97 ? -15.682 -9.295 10.492 1.00 37.12 97 ASP A CA 1
ATOM 750 C C . ASP A 1 97 ? -16.017 -7.791 10.409 1.00 37.12 97 ASP A C 1
ATOM 752 O O . ASP A 1 97 ? -15.916 -7.072 11.398 1.00 37.12 97 ASP A O 1
ATOM 756 N N . VAL A 1 98 ? -16.527 -7.283 9.280 1.00 37.38 98 VAL A N 1
ATOM 757 C CA . VAL A 1 98 ? -16.941 -5.860 9.175 1.00 37.38 98 VAL A CA 1
ATOM 758 C C . VAL A 1 98 ? -18.441 -5.656 9.475 1.00 37.38 98 VAL A C 1
ATOM 760 O O . VAL A 1 98 ? -18.927 -4.533 9.605 1.00 37.38 98 VAL A O 1
ATOM 763 N N . SER A 1 99 ? -19.194 -6.747 9.634 1.00 32.91 99 SER A N 1
ATOM 764 C CA . SER A 1 99 ? -20.647 -6.733 9.869 1.00 32.91 99 SER A CA 1
ATOM 765 C C . SER A 1 99 ? -21.027 -6.646 11.352 1.00 32.91 99 SER A C 1
ATOM 767 O O . SER A 1 99 ? -22.077 -6.096 11.667 1.00 32.91 99 SER A O 1
ATOM 769 N N . GLU A 1 100 ? -20.192 -7.132 12.273 1.00 34.56 100 GLU A N 1
ATOM 770 C CA . GLU A 1 100 ? -20.584 -7.255 13.688 1.00 34.56 100 GLU A CA 1
ATOM 771 C C . GLU A 1 100 ? -20.374 -5.962 14.501 1.00 34.56 100 GLU A C 1
ATOM 773 O O . GLU A 1 100 ? -21.043 -5.741 15.504 1.00 34.56 100 GLU A O 1
ATOM 778 N N . VAL A 1 101 ? -19.547 -5.025 14.023 1.00 39.00 101 VAL A N 1
ATOM 779 C CA . VAL A 1 101 ? -19.282 -3.748 14.725 1.00 39.00 101 VAL A CA 1
ATOM 780 C C . VAL A 1 101 ? -20.342 -2.668 14.431 1.00 39.00 101 VAL A C 1
ATOM 782 O O . VAL A 1 101 ? -20.366 -1.618 15.070 1.00 39.00 101 VAL A O 1
ATOM 785 N N . LEU A 1 102 ? -21.244 -2.893 13.469 1.00 36.75 102 LEU A N 1
ATOM 786 C CA . LEU A 1 102 ? -22.232 -1.891 13.035 1.00 36.75 102 LEU A CA 1
ATOM 787 C C . LEU A 1 102 ? -23.680 -2.208 13.431 1.00 36.75 102 LEU A C 1
ATOM 789 O O . LEU A 1 102 ? -24.550 -1.372 13.190 1.00 36.75 102 LEU A O 1
ATOM 793 N N . THR A 1 103 ? -23.945 -3.373 14.026 1.00 35.47 103 THR A N 1
AT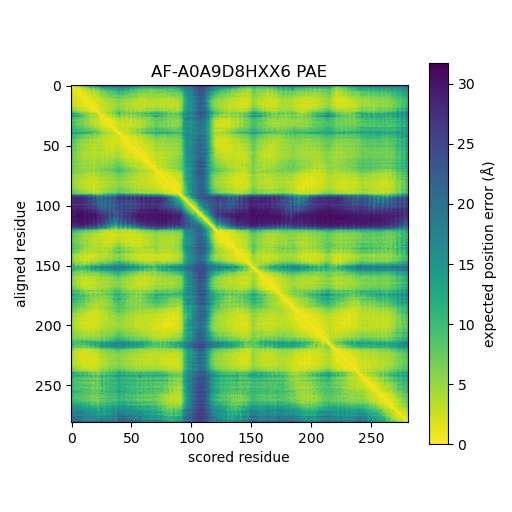OM 794 C CA . THR A 1 103 ? -25.304 -3.802 14.402 1.00 35.47 103 THR A CA 1
ATOM 795 C C . THR A 1 103 ? -25.608 -3.758 15.892 1.00 35.47 103 THR A C 1
ATOM 797 O O . THR A 1 103 ? -26.768 -3.951 16.243 1.00 35.47 103 THR A O 1
ATOM 800 N N . ASP A 1 104 ? -24.650 -3.438 16.765 1.00 34.53 104 ASP A N 1
ATOM 801 C CA . ASP A 1 104 ? -24.946 -3.329 18.197 1.00 34.53 104 ASP A CA 1
ATOM 802 C C . ASP A 1 104 ? -25.367 -1.898 18.562 1.00 34.53 104 ASP A C 1
ATOM 804 O O . ASP A 1 104 ? -24.621 -1.052 19.057 1.00 34.53 104 ASP A O 1
ATOM 808 N N . SER A 1 105 ? -26.591 -1.574 18.167 1.00 36.09 105 SER A N 1
ATOM 809 C CA . SER A 1 105 ? -27.325 -0.384 18.592 1.00 36.09 105 SER A CA 1
ATOM 810 C C . SER A 1 105 ? -28.781 -0.769 18.827 1.00 36.09 105 SER A C 1
ATOM 812 O O . SER A 1 105 ? -29.682 -0.149 18.267 1.00 36.09 105 SER A O 1
ATOM 814 N N . ASP A 1 106 ? -29.012 -1.808 19.632 1.00 30.86 106 ASP A N 1
ATOM 815 C CA . ASP A 1 106 ? -30.340 -2.111 20.166 1.00 30.86 106 ASP A CA 1
ATOM 816 C C . ASP A 1 106 ? -30.254 -2.328 21.690 1.00 30.86 106 ASP A C 1
ATOM 818 O O . ASP A 1 106 ? -29.680 -3.317 22.149 1.00 30.86 106 ASP A O 1
ATOM 822 N N . PRO A 1 107 ? -30.749 -1.391 22.520 1.00 42.44 107 PRO A N 1
ATOM 823 C CA . PRO A 1 107 ? -30.575 -1.440 23.961 1.00 42.44 107 PRO A CA 1
ATOM 824 C C . PRO A 1 107 ? -31.686 -2.279 24.595 1.00 42.44 107 PRO A C 1
ATOM 826 O O . PRO A 1 107 ? -32.516 -1.741 25.316 1.00 42.44 107 PRO A O 1
ATOM 829 N N . THR A 1 108 ? -31.726 -3.587 24.347 1.00 38.50 108 THR A N 1
ATOM 830 C CA . THR A 1 108 ? -32.610 -4.494 25.100 1.00 38.50 108 THR A CA 1
ATOM 831 C C . THR A 1 108 ? -32.176 -5.952 24.958 1.00 38.50 108 THR A C 1
ATOM 833 O O . THR A 1 108 ? -32.649 -6.653 24.069 1.00 38.50 108 THR A O 1
ATOM 836 N N . ASN A 1 109 ? -31.317 -6.436 25.858 1.00 32.56 109 ASN A N 1
ATOM 837 C CA . ASN A 1 109 ? -31.568 -7.667 26.619 1.00 32.56 109 ASN A CA 1
ATOM 838 C C . ASN A 1 109 ? -30.478 -7.912 27.671 1.00 32.56 109 ASN A C 1
ATOM 840 O O . ASN A 1 109 ? -29.285 -7.813 27.402 1.00 32.56 109 ASN A O 1
ATOM 844 N N . ASP A 1 110 ? -30.967 -8.212 28.868 1.00 45.25 110 ASP A N 1
ATOM 845 C CA . ASP A 1 110 ? -30.250 -8.560 30.089 1.00 45.25 110 ASP A CA 1
ATOM 846 C C . ASP A 1 110 ? -29.637 -9.976 30.010 1.00 45.25 110 ASP A C 1
ATOM 848 O O . ASP A 1 110 ? -30.100 -10.828 29.250 1.00 45.25 110 ASP A O 1
ATOM 852 N N . ASP A 1 111 ? -28.656 -10.220 30.882 1.00 41.38 111 ASP A N 1
ATOM 853 C CA . ASP A 1 111 ? -28.164 -11.529 31.344 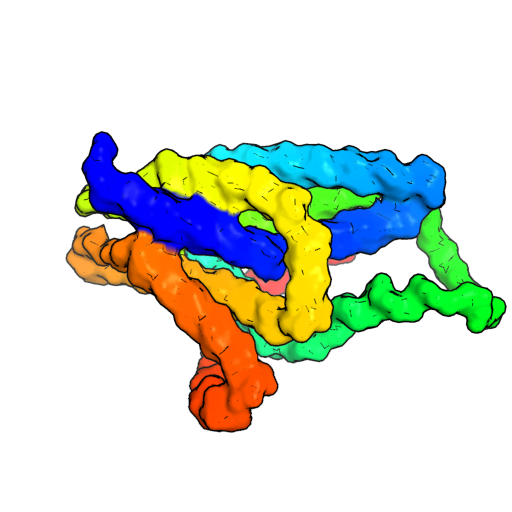1.00 41.38 111 ASP A CA 1
ATOM 854 C C . ASP A 1 111 ? -27.295 -12.403 30.408 1.00 41.38 111 ASP A C 1
ATOM 856 O O . ASP A 1 111 ? -27.665 -13.501 29.987 1.00 41.38 111 ASP A O 1
ATOM 860 N N . GLN A 1 112 ? -26.026 -12.008 30.249 1.00 34.00 112 GLN A N 1
ATOM 861 C CA . GLN A 1 112 ? -24.897 -12.951 30.158 1.00 34.00 112 GLN A CA 1
ATOM 862 C C . GLN A 1 112 ? -23.760 -12.474 31.080 1.00 34.00 112 GLN A C 1
ATOM 864 O O . GLN A 1 112 ? -23.510 -11.269 31.157 1.00 34.00 112 GLN A O 1
ATOM 869 N N . PRO A 1 113 ? -23.039 -13.370 31.784 1.00 34.56 113 PRO A N 1
ATOM 870 C CA . PRO A 1 113 ? -21.929 -12.972 32.635 1.00 34.56 113 PRO A CA 1
ATOM 871 C C . PRO A 1 113 ? -20.774 -12.507 31.744 1.00 34.56 113 PRO A C 1
ATOM 873 O O . PRO A 1 113 ? -20.013 -13.311 31.204 1.00 34.56 113 PRO A O 1
ATOM 876 N N . ILE A 1 114 ? -20.661 -11.190 31.579 1.00 39.41 114 ILE A N 1
ATOM 877 C CA . ILE A 1 114 ? -19.542 -10.540 30.904 1.00 39.41 114 ILE A CA 1
ATOM 878 C C . ILE A 1 114 ? -18.276 -10.953 31.655 1.00 39.41 114 ILE A C 1
ATOM 880 O O . ILE A 1 114 ? -18.097 -10.617 32.828 1.00 39.41 114 ILE A O 1
ATOM 884 N N . GLN A 1 115 ? -17.401 -11.709 30.988 1.00 36.25 115 GLN A N 1
ATOM 885 C CA . GLN A 1 115 ? -16.044 -11.928 31.471 1.00 36.25 115 GLN A CA 1
ATOM 886 C C . GLN A 1 115 ? -15.410 -10.552 31.645 1.00 36.25 115 GLN A C 1
ATOM 888 O O . GLN A 1 115 ? -15.170 -9.834 30.679 1.00 36.25 115 GLN A O 1
ATOM 893 N N . THR A 1 116 ? -15.193 -10.162 32.896 1.00 34.88 116 THR A N 1
ATOM 894 C CA . THR A 1 116 ? -14.600 -8.884 33.267 1.00 34.88 116 THR A CA 1
ATOM 895 C C . THR A 1 116 ? -13.122 -8.891 32.882 1.00 34.88 116 THR A C 1
ATOM 897 O O . THR A 1 116 ? -12.247 -9.100 33.724 1.00 34.88 116 THR A O 1
ATOM 900 N N . THR A 1 117 ? -12.807 -8.684 31.606 1.00 47.28 117 THR A N 1
ATOM 901 C CA . THR A 1 117 ? -11.484 -8.194 31.230 1.00 47.28 117 THR A CA 1
ATOM 902 C C . THR A 1 117 ? -11.372 -6.796 31.824 1.00 47.28 117 THR A C 1
ATOM 904 O O . THR A 1 117 ? -12.155 -5.918 31.462 1.00 47.28 117 THR A O 1
ATOM 907 N N . SER A 1 118 ? -10.474 -6.606 32.797 1.00 53.62 118 SER A N 1
ATOM 908 C CA . SER A 1 118 ? -10.217 -5.306 33.432 1.00 53.62 118 SER A CA 1
ATOM 909 C C . SER A 1 118 ? -10.219 -4.174 32.399 1.00 53.62 118 SER A C 1
ATOM 911 O O . SER A 1 118 ? -9.636 -4.365 31.327 1.00 53.62 118 SER A O 1
ATOM 913 N N . PRO A 1 119 ? -10.823 -3.006 32.699 1.00 56.50 119 PRO A N 1
ATOM 914 C CA . PRO A 1 119 ? -10.864 -1.888 31.763 1.00 56.50 119 PRO A CA 1
ATOM 915 C C . PRO A 1 119 ? -9.443 -1.587 31.288 1.00 56.50 119 PRO A C 1
ATOM 917 O O . PRO A 1 119 ? -8.560 -1.302 32.106 1.00 56.50 119 PRO A O 1
ATOM 920 N N . ARG A 1 120 ? -9.199 -1.719 29.976 1.00 70.62 120 ARG A N 1
ATOM 921 C CA . ARG A 1 120 ? -7.867 -1.483 29.419 1.00 70.62 120 ARG A CA 1
ATOM 922 C C . ARG A 1 120 ? -7.468 -0.048 29.725 1.00 70.62 120 ARG A C 1
ATOM 924 O O . ARG A 1 120 ? -8.239 0.890 29.549 1.00 70.62 120 ARG A O 1
ATOM 931 N N . THR A 1 121 ? -6.243 0.137 30.197 1.00 84.44 121 THR A N 1
ATOM 932 C CA . THR A 1 121 ? -5.718 1.477 30.454 1.00 84.44 121 THR A CA 1
ATOM 933 C C . THR A 1 121 ? -5.627 2.244 29.137 1.00 84.44 121 THR A C 1
ATOM 935 O O . THR A 1 121 ? -5.184 1.691 28.131 1.00 84.44 121 THR A O 1
ATOM 938 N N . MET A 1 122 ? -5.951 3.540 29.150 1.00 83.88 122 MET A N 1
ATOM 939 C CA . MET A 1 122 ? -5.829 4.425 27.982 1.00 83.88 122 MET A CA 1
ATOM 940 C C . MET A 1 122 ? -4.473 4.293 27.270 1.00 83.88 122 MET A C 1
ATOM 942 O O . MET A 1 122 ? -4.418 4.292 26.047 1.00 83.88 122 MET A O 1
ATOM 946 N N . THR A 1 123 ? -3.381 4.117 28.016 1.00 86.62 123 THR A N 1
ATOM 947 C CA . THR A 1 123 ? -2.039 3.886 27.460 1.00 86.62 123 THR A CA 1
ATOM 948 C C . THR A 1 123 ? -1.951 2.622 26.603 1.00 86.62 123 THR A C 1
ATOM 950 O O . THR A 1 123 ? -1.311 2.654 25.558 1.00 86.62 123 THR A O 1
ATOM 953 N N . VAL A 1 124 ? -2.596 1.525 27.014 1.00 87.81 124 VAL A N 1
ATOM 954 C CA . VAL A 1 124 ? -2.608 0.257 26.266 1.00 87.81 124 VAL A CA 1
ATOM 955 C C . VAL A 1 124 ? -3.382 0.428 24.964 1.00 87.81 124 VAL A C 1
ATOM 957 O O . VAL A 1 124 ? -2.882 0.053 23.910 1.00 87.81 124 VAL A O 1
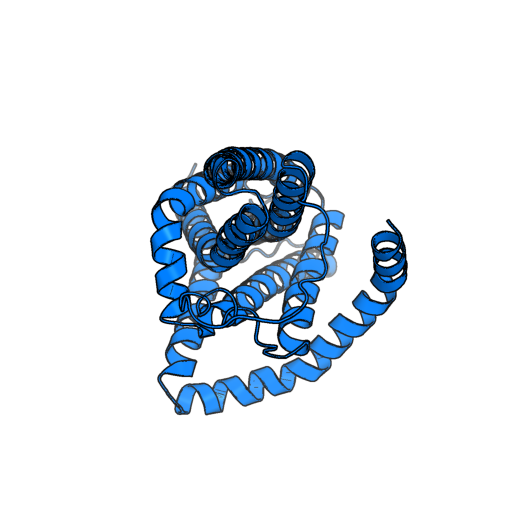ATOM 960 N N . VAL A 1 125 ? -4.546 1.078 25.024 1.00 86.69 125 VAL A N 1
ATOM 961 C CA . VAL A 1 125 ? -5.362 1.379 23.838 1.00 86.69 125 VAL A CA 1
ATOM 962 C C . VAL A 1 125 ? -4.606 2.274 22.856 1.00 86.69 125 VAL A C 1
ATOM 964 O O . VAL A 1 125 ? -4.559 1.988 21.664 1.00 86.69 125 VAL A O 1
ATOM 967 N N . LEU A 1 126 ? -3.946 3.330 23.340 1.00 87.88 126 LEU A N 1
ATOM 968 C CA . LEU A 1 126 ? -3.133 4.204 22.489 1.00 87.88 126 LEU A CA 1
ATOM 969 C C . LEU A 1 126 ? -1.937 3.472 21.871 1.00 87.88 126 LEU A C 1
ATOM 971 O O . LEU A 1 126 ? -1.612 3.716 20.710 1.00 87.88 126 LEU A O 1
ATOM 975 N N . LEU A 1 127 ? -1.297 2.572 22.622 1.00 87.69 127 LEU A N 1
ATOM 976 C CA . LEU A 1 127 ? -0.207 1.747 22.108 1.00 87.69 127 LEU A CA 1
ATOM 977 C C . LEU A 1 127 ? -0.705 0.800 21.009 1.00 87.69 127 LEU A C 1
ATOM 979 O O . LEU A 1 127 ? -0.070 0.709 19.965 1.00 87.69 127 LEU A O 1
ATOM 983 N N . GLN A 1 128 ? -1.852 0.148 21.206 1.00 86.06 128 GLN A N 1
ATOM 984 C CA . GLN A 1 128 ? -2.469 -0.729 20.206 1.00 86.06 128 GLN A CA 1
ATOM 985 C C . GLN A 1 128 ? -2.883 0.032 18.946 1.00 86.06 128 GLN A C 1
ATOM 987 O O . GLN A 1 128 ? -2.578 -0.423 17.849 1.00 86.06 128 GLN A O 1
ATOM 992 N N . ILE A 1 129 ? -3.491 1.214 19.091 1.00 85.19 129 ILE A N 1
ATOM 993 C CA . ILE A 1 129 ? -3.792 2.107 17.963 1.00 85.19 129 ILE A CA 1
ATOM 994 C C . ILE A 1 129 ? -2.510 2.430 17.189 1.00 85.19 129 ILE A C 1
ATOM 996 O O . ILE A 1 129 ? -2.487 2.346 15.963 1.00 85.19 129 ILE A O 1
ATOM 1000 N N . GLY A 1 130 ? -1.438 2.770 17.906 1.00 85.75 130 GLY A N 1
ATOM 1001 C CA . GLY A 1 130 ? -0.142 3.061 17.310 1.00 85.75 130 GLY A CA 1
ATOM 1002 C C . GLY A 1 130 ? 0.456 1.883 16.546 1.00 85.75 130 GLY A C 1
ATOM 1003 O O . GLY A 1 130 ? 0.925 2.054 15.426 1.00 85.75 130 GLY A O 1
ATOM 1004 N N . LEU A 1 131 ? 0.417 0.684 17.130 1.00 85.38 131 LEU A N 1
ATOM 1005 C CA . LEU A 1 131 ? 0.918 -0.542 16.504 1.00 85.38 131 LEU A CA 1
ATOM 1006 C C . LEU A 1 131 ? 0.086 -0.948 15.282 1.00 85.38 131 LEU A C 1
ATOM 1008 O O . LEU A 1 131 ? 0.652 -1.340 14.263 1.00 85.38 131 LEU A O 1
ATOM 1012 N N . MET A 1 132 ? -1.237 -0.814 15.367 1.00 85.06 132 MET A N 1
ATOM 1013 C CA . MET A 1 132 ? -2.154 -1.077 14.261 1.00 85.06 132 MET A CA 1
ATOM 1014 C C . MET A 1 132 ? -1.886 -0.128 13.087 1.00 85.06 132 MET A C 1
ATOM 1016 O O . MET A 1 132 ? -1.708 -0.586 11.959 1.00 85.06 132 MET A O 1
ATOM 1020 N N . ASP A 1 133 ? -1.792 1.182 13.343 1.00 84.50 133 ASP A N 1
ATOM 1021 C CA . ASP A 1 133 ? -1.488 2.159 12.291 1.00 84.50 133 ASP A CA 1
ATOM 1022 C C . ASP A 1 133 ? -0.081 1.953 11.722 1.00 84.50 133 ASP A C 1
ATOM 1024 O O . ASP A 1 133 ? 0.092 2.021 10.509 1.00 84.50 133 ASP A O 1
ATOM 1028 N N . LEU A 1 134 ? 0.909 1.607 12.555 1.00 83.50 134 LEU A N 1
ATOM 1029 C CA . LEU A 1 134 ? 2.257 1.295 12.082 1.00 83.50 134 LEU A CA 1
ATOM 1030 C C . LEU A 1 134 ? 2.252 0.098 11.122 1.00 83.50 134 LEU A C 1
ATOM 1032 O O . LEU A 1 134 ? 2.858 0.193 10.056 1.00 83.50 134 LEU A O 1
ATOM 1036 N N . SER A 1 135 ? 1.539 -0.984 11.452 1.00 82.25 135 SER A N 1
ATOM 1037 C CA . SER A 1 135 ? 1.414 -2.156 10.574 1.00 82.25 135 SER A CA 1
ATOM 1038 C C . SER A 1 135 ? 0.830 -1.778 9.210 1.00 82.25 135 SER A C 1
ATOM 1040 O O . SER A 1 135 ? 1.389 -2.146 8.182 1.00 82.25 135 SER A O 1
ATOM 1042 N N . LEU A 1 136 ? -0.239 -0.980 9.197 1.00 77.50 136 LEU A N 1
ATOM 1043 C CA . LEU A 1 136 ? -0.928 -0.542 7.975 1.00 77.50 136 LEU A CA 1
ATOM 1044 C C . LEU A 1 136 ? -0.114 0.503 7.192 1.00 77.50 136 LEU A C 1
ATOM 1046 O O . LEU A 1 136 ? -0.157 0.569 5.963 1.00 77.50 136 LEU A O 1
ATOM 1050 N N . SER A 1 137 ? 0.680 1.320 7.887 1.00 83.19 137 SER A N 1
ATOM 1051 C CA . SER A 1 137 ? 1.547 2.321 7.264 1.00 83.19 137 SER A CA 1
ATOM 1052 C C . SER A 1 137 ? 2.665 1.689 6.429 1.00 83.19 137 SER A C 1
ATOM 1054 O O . SER A 1 137 ? 3.097 2.293 5.447 1.00 83.19 137 SER A O 1
ATOM 1056 N N . ILE A 1 138 ? 3.104 0.469 6.765 1.00 84.31 138 ILE A N 1
ATOM 1057 C CA . ILE A 1 138 ? 4.150 -0.251 6.024 1.00 84.31 138 ILE A CA 1
ATOM 1058 C C . ILE A 1 138 ? 3.671 -0.584 4.606 1.00 84.31 138 ILE A C 1
ATOM 1060 O O . ILE A 1 138 ? 4.418 -0.354 3.652 1.00 84.31 138 ILE A O 1
ATOM 1064 N N . ASP A 1 139 ? 2.427 -1.047 4.449 1.00 84.69 139 ASP A N 1
ATOM 1065 C CA . ASP A 1 139 ? 1.831 -1.347 3.139 1.00 84.69 139 ASP A CA 1
ATOM 1066 C C . ASP A 1 139 ? 1.820 -0.104 2.246 1.00 84.69 139 ASP A C 1
ATOM 1068 O O . ASP A 1 139 ? 2.316 -0.130 1.117 1.00 84.69 139 ASP A O 1
ATOM 1072 N N . ASN A 1 140 ? 1.328 1.014 2.790 1.00 84.69 140 ASN A N 1
ATOM 1073 C CA . ASN A 1 140 ? 1.235 2.291 2.084 1.00 84.69 140 ASN A CA 1
ATOM 1074 C C . ASN A 1 140 ? 2.616 2.845 1.709 1.00 84.69 140 ASN A C 1
ATOM 1076 O O . ASN A 1 140 ? 2.805 3.345 0.599 1.00 84.69 140 ASN A O 1
ATOM 1080 N N . VAL A 1 141 ? 3.608 2.714 2.594 1.00 87.44 141 VAL A N 1
ATOM 1081 C CA . VAL A 1 141 ? 4.995 3.114 2.324 1.00 87.44 141 VAL A CA 1
ATOM 1082 C C . VAL A 1 141 ? 5.600 2.299 1.183 1.00 87.44 141 VAL A C 1
ATOM 1084 O O . VAL A 1 141 ? 6.175 2.872 0.253 1.00 87.44 141 VAL A O 1
ATOM 1087 N N . ILE A 1 142 ? 5.468 0.973 1.218 1.00 90.19 142 ILE A N 1
ATOM 1088 C CA . ILE A 1 142 ? 5.989 0.108 0.154 1.00 90.19 142 ILE A CA 1
ATOM 1089 C C . ILE A 1 142 ? 5.241 0.384 -1.154 1.00 90.19 142 ILE A C 1
ATOM 1091 O O . ILE A 1 142 ? 5.869 0.464 -2.214 1.00 90.19 142 ILE A O 1
ATOM 1095 N N . ALA A 1 143 ? 3.926 0.603 -1.089 1.00 89.38 143 ALA A N 1
ATOM 1096 C CA . ALA A 1 143 ? 3.123 0.940 -2.252 1.00 89.38 143 ALA A CA 1
ATOM 1097 C C . ALA A 1 143 ? 3.561 2.270 -2.888 1.00 89.38 143 ALA A C 1
ATOM 1099 O O . ALA A 1 143 ? 3.721 2.352 -4.108 1.00 89.38 143 ALA A O 1
ATOM 1100 N N . ALA A 1 144 ? 3.848 3.290 -2.075 1.00 88.56 144 ALA A N 1
ATOM 1101 C CA . ALA A 1 144 ? 4.377 4.567 -2.543 1.00 88.56 144 ALA A CA 1
ATOM 1102 C C . ALA A 1 144 ? 5.706 4.417 -3.275 1.00 88.56 144 ALA A C 1
ATOM 1104 O O . ALA A 1 144 ? 5.884 4.992 -4.351 1.00 88.56 144 ALA A O 1
ATOM 1105 N N . VAL A 1 145 ? 6.607 3.590 -2.748 1.00 88.19 145 VAL A N 1
ATOM 1106 C CA . VAL A 1 145 ? 7.878 3.276 -3.411 1.00 88.19 145 VAL A CA 1
ATOM 1107 C C . VAL A 1 145 ? 7.660 2.528 -4.732 1.00 88.19 145 VAL A C 1
ATOM 1109 O O . VAL A 1 145 ? 8.362 2.800 -5.705 1.00 88.19 145 VAL A O 1
ATOM 1112 N N . GLY A 1 146 ? 6.682 1.621 -4.802 1.00 87.62 146 GLY A N 1
ATOM 1113 C CA . GLY A 1 146 ? 6.358 0.879 -6.025 1.00 87.62 146 GLY A CA 1
ATOM 1114 C C . GLY A 1 146 ? 5.701 1.714 -7.123 1.00 87.62 146 GLY A C 1
ATOM 1115 O O . GLY A 1 146 ? 5.907 1.459 -8.314 1.00 87.62 146 GLY A O 1
ATOM 1116 N N . LEU A 1 147 ? 4.940 2.739 -6.745 1.00 88.75 147 LEU A N 1
ATOM 1117 C CA . LEU A 1 147 ? 4.248 3.622 -7.683 1.00 88.75 147 LEU A CA 1
ATOM 1118 C C . LEU A 1 147 ? 5.095 4.804 -8.146 1.00 88.75 147 LEU A C 1
ATOM 1120 O O . LEU A 1 147 ? 4.836 5.334 -9.227 1.00 88.75 147 LEU A O 1
ATOM 1124 N N . ALA A 1 148 ? 6.105 5.192 -7.367 1.00 85.50 148 ALA A N 1
ATOM 1125 C CA . ALA A 1 148 ? 6.978 6.316 -7.664 1.00 85.50 148 ALA A CA 1
ATOM 1126 C C . ALA A 1 148 ? 7.567 6.242 -9.083 1.00 85.50 148 ALA A C 1
ATOM 1128 O O . ALA A 1 148 ? 7.991 5.164 -9.528 1.00 85.50 148 ALA A O 1
ATOM 1129 N N . PRO A 1 149 ? 7.650 7.377 -9.804 1.00 80.19 149 PRO A N 1
ATOM 1130 C CA . PRO A 1 149 ? 8.424 7.407 -11.026 1.00 80.19 149 PRO A CA 1
ATOM 1131 C C . PRO A 1 149 ? 9.905 7.280 -10.658 1.00 80.19 149 PRO A C 1
ATOM 1133 O O . PRO A 1 149 ? 10.359 7.794 -9.632 1.00 80.19 149 PRO A O 1
ATOM 1136 N N . LYS A 1 150 ? 10.667 6.599 -11.507 1.00 78.38 150 LYS A N 1
ATOM 1137 C CA . LYS A 1 150 ? 12.119 6.483 -11.380 1.00 78.38 150 LYS A CA 1
ATOM 1138 C C . LYS A 1 150 ? 12.775 7.252 -12.527 1.00 78.38 150 LYS A C 1
ATOM 1140 O O . LYS A 1 150 ? 12.219 7.362 -13.619 1.00 78.38 150 LYS A O 1
ATOM 1145 N N . GLN A 1 151 ? 13.926 7.843 -12.247 1.00 71.19 151 GLN A N 1
ATOM 1146 C CA . GLN A 1 151 ? 14.746 8.566 -13.208 1.00 71.19 151 GLN A CA 1
ATOM 1147 C C . GLN A 1 151 ? 15.337 7.588 -14.228 1.00 71.19 151 GLN A C 1
ATOM 1149 O O . GLN A 1 151 ? 15.361 6.377 -14.007 1.00 71.19 151 GLN A O 1
ATOM 1154 N N . ALA A 1 152 ? 15.882 8.117 -15.327 1.00 65.50 152 ALA A N 1
ATOM 1155 C CA . ALA A 1 152 ? 16.557 7.315 -16.354 1.00 65.50 152 ALA A CA 1
ATOM 1156 C C . ALA A 1 152 ? 17.687 6.426 -15.786 1.00 65.50 152 ALA A C 1
ATOM 1158 O O . ALA A 1 152 ? 17.969 5.359 -16.323 1.00 65.50 152 ALA A O 1
ATOM 1159 N N . ASN A 1 153 ? 18.276 6.836 -14.659 1.00 62.88 153 ASN A N 1
ATOM 1160 C CA . ASN A 1 153 ? 19.344 6.120 -13.960 1.00 62.88 153 ASN A CA 1
ATOM 1161 C C . ASN A 1 153 ? 18.822 4.950 -13.095 1.00 62.88 153 ASN A C 1
ATOM 1163 O O . ASN A 1 153 ? 19.615 4.209 -12.524 1.00 62.88 153 ASN A O 1
ATOM 1167 N N . GLY A 1 154 ? 17.499 4.774 -12.990 1.00 65.19 154 GLY A N 1
ATOM 1168 C CA . GLY A 1 154 ? 16.841 3.768 -12.149 1.00 65.19 154 GLY A CA 1
ATOM 1169 C C . GLY A 1 154 ? 16.552 4.220 -10.713 1.00 65.19 154 GLY A C 1
ATOM 1170 O O . GLY A 1 154 ? 15.895 3.488 -9.969 1.00 65.19 154 GLY A O 1
ATOM 1171 N N . ASP A 1 155 ? 16.991 5.422 -10.335 1.00 70.50 155 ASP A N 1
ATOM 1172 C CA . ASP A 1 155 ? 16.775 5.977 -9.000 1.00 70.50 155 ASP A CA 1
ATOM 1173 C C . ASP A 1 155 ? 15.355 6.545 -8.845 1.00 70.50 155 ASP A C 1
ATOM 1175 O O . ASP A 1 155 ? 14.853 7.216 -9.748 1.00 70.50 155 ASP A O 1
ATOM 1179 N N . PRO A 1 156 ? 14.673 6.305 -7.718 1.00 72.75 156 PRO A N 1
ATOM 1180 C CA . PRO A 1 156 ? 13.335 6.839 -7.475 1.00 72.75 156 PRO A CA 1
ATOM 1181 C C . PRO A 1 156 ? 13.345 8.365 -7.354 1.00 72.75 156 PRO A C 1
ATOM 1183 O O . PRO A 1 156 ? 14.176 8.948 -6.656 1.00 72.75 156 PRO A O 1
ATOM 1186 N N . LEU A 1 157 ? 12.371 9.032 -7.984 1.00 78.88 157 LEU A N 1
ATOM 1187 C CA . LEU A 1 157 ? 12.104 10.434 -7.682 1.00 78.88 157 LEU A CA 1
ATOM 1188 C C . LEU A 1 157 ? 11.483 10.499 -6.286 1.00 78.88 157 LEU A C 1
ATOM 1190 O O . LEU A 1 157 ? 10.424 9.931 -6.033 1.00 78.88 157 LEU A O 1
ATOM 1194 N N . MET A 1 158 ? 12.141 11.223 -5.387 1.00 81.94 158 MET A N 1
ATOM 1195 C CA . MET A 1 158 ? 11.741 11.287 -3.979 1.00 81.94 158 MET A CA 1
ATOM 1196 C C . MET A 1 158 ? 10.600 12.278 -3.742 1.00 81.94 158 MET A C 1
ATOM 1198 O O . MET A 1 158 ? 9.736 12.050 -2.900 1.00 81.94 158 MET A O 1
ATOM 1202 N N . TRP A 1 159 ? 10.565 13.379 -4.502 1.00 83.31 159 TRP A N 1
ATOM 1203 C CA . TRP A 1 159 ? 9.558 14.422 -4.304 1.00 83.31 159 TRP A CA 1
ATOM 1204 C C . TRP A 1 159 ? 8.115 13.932 -4.529 1.00 83.31 159 TRP A C 1
ATOM 1206 O O . TRP A 1 159 ? 7.277 14.300 -3.709 1.00 83.31 159 TRP A O 1
ATOM 1216 N N . PRO A 1 160 ? 7.784 13.086 -5.536 1.00 83.38 160 PRO A N 1
ATOM 1217 C CA . PRO A 1 160 ? 6.427 12.571 -5.707 1.00 83.38 160 PRO A CA 1
ATOM 1218 C C . PRO A 1 160 ? 6.021 11.616 -4.590 1.00 83.38 160 PRO A C 1
ATOM 1220 O O . PRO A 1 160 ? 4.853 11.597 -4.224 1.00 83.38 160 PRO A O 1
ATOM 1223 N N . ILE A 1 161 ? 6.972 10.852 -4.037 1.00 84.50 161 ILE A N 1
ATOM 1224 C CA . ILE A 1 161 ? 6.725 9.974 -2.886 1.00 84.50 161 ILE A CA 1
ATOM 1225 C C . ILE A 1 161 ? 6.338 10.837 -1.689 1.00 84.50 161 ILE A C 1
ATOM 1227 O O . ILE A 1 161 ? 5.257 10.671 -1.136 1.00 84.50 161 ILE A O 1
ATOM 1231 N N . TYR A 1 162 ? 7.183 11.806 -1.325 1.00 88.06 162 TYR A N 1
ATOM 1232 C CA . TYR A 1 162 ? 6.932 12.648 -0.159 1.00 88.06 162 TYR A CA 1
ATOM 1233 C C . TYR A 1 162 ? 5.696 13.528 -0.324 1.00 88.06 162 TYR A C 1
ATOM 1235 O O . TYR A 1 162 ? 4.868 13.587 0.579 1.00 88.06 162 TYR A O 1
ATOM 1243 N N . ALA A 1 163 ? 5.544 14.189 -1.474 1.00 87.75 163 ALA A N 1
ATOM 1244 C CA . ALA A 1 163 ? 4.385 15.028 -1.747 1.00 87.75 163 ALA A CA 1
ATOM 1245 C C . ALA A 1 163 ? 3.104 14.193 -1.833 1.00 87.75 163 ALA A C 1
ATOM 1247 O O . ALA A 1 163 ? 2.096 14.585 -1.263 1.00 87.75 163 ALA A O 1
ATOM 1248 N N . GLY A 1 164 ? 3.138 13.043 -2.508 1.00 84.12 164 GLY A N 1
ATOM 1249 C CA . GLY A 1 164 ? 1.971 12.185 -2.683 1.00 84.12 164 GLY A CA 1
ATOM 1250 C C . GLY A 1 164 ? 1.498 11.546 -1.403 1.00 84.12 164 GLY A C 1
ATOM 1251 O O . GLY A 1 164 ? 0.316 11.655 -1.108 1.00 84.12 164 GLY A O 1
ATOM 1252 N N . VAL A 1 165 ? 2.400 10.975 -0.610 1.00 84.81 165 VAL A N 1
ATOM 1253 C CA . VAL A 1 165 ? 2.026 10.416 0.690 1.00 84.81 165 VAL A CA 1
ATOM 1254 C C . VAL A 1 165 ? 1.584 11.536 1.641 1.00 84.81 165 VAL A C 1
ATOM 1256 O O . VAL A 1 165 ? 0.562 11.398 2.296 1.00 84.81 165 VAL A O 1
ATOM 1259 N N . LEU A 1 166 ? 2.249 12.700 1.675 1.00 88.25 166 LEU A N 1
ATOM 1260 C CA . LEU A 1 166 ? 1.791 13.820 2.511 1.00 88.25 166 LEU A CA 1
ATOM 1261 C C . LEU A 1 166 ? 0.398 14.326 2.097 1.00 88.25 166 LEU A C 1
ATOM 1263 O O . LEU A 1 166 ? -0.457 14.547 2.953 1.00 88.25 166 LEU A O 1
ATOM 1267 N N . ILE A 1 167 ? 0.157 14.501 0.796 1.00 87.75 167 ILE A N 1
ATOM 1268 C CA . ILE A 1 167 ? -1.152 14.903 0.267 1.00 87.75 167 ILE A CA 1
ATOM 1269 C C . ILE A 1 167 ? -2.194 13.823 0.551 1.00 87.75 167 ILE A C 1
ATOM 1271 O O . ILE A 1 167 ? -3.307 14.175 0.921 1.00 87.75 167 ILE A O 1
ATOM 1275 N N . ALA A 1 168 ? -1.857 12.540 0.420 1.00 83.06 168 ALA A N 1
ATOM 1276 C CA . ALA A 1 168 ? -2.767 11.436 0.699 1.00 83.06 168 ALA A CA 1
ATOM 1277 C C . ALA A 1 168 ? -3.158 11.392 2.183 1.00 83.06 168 ALA A C 1
ATOM 1279 O O . ALA A 1 168 ? -4.353 11.411 2.484 1.00 83.06 168 ALA A O 1
ATOM 1280 N N . ILE A 1 169 ? -2.190 11.543 3.097 1.00 82.94 169 ILE A N 1
ATOM 1281 C CA . ILE A 1 169 ? -2.435 11.677 4.540 1.00 82.94 169 ILE A CA 1
ATOM 1282 C C . ILE A 1 169 ? -3.401 12.835 4.831 1.00 82.94 169 ILE A C 1
ATOM 1284 O O . ILE A 1 169 ? -4.307 12.688 5.652 1.00 82.94 169 ILE A O 1
ATOM 1288 N N . LEU A 1 170 ? -3.221 13.991 4.180 1.00 84.56 170 LEU A N 1
ATOM 1289 C CA . LEU A 1 170 ? -4.066 15.177 4.372 1.00 84.56 170 LEU A CA 1
ATOM 1290 C C . LEU A 1 170 ? -5.458 15.034 3.734 1.00 84.56 170 LEU A C 1
ATOM 1292 O O . LEU A 1 170 ? -6.461 15.411 4.342 1.00 84.56 170 LEU A O 1
ATOM 1296 N N . ALA A 1 171 ? -5.531 14.494 2.519 1.00 80.88 171 ALA A N 1
ATOM 1297 C CA . ALA A 1 171 ? -6.772 14.286 1.780 1.00 80.88 171 ALA A CA 1
ATOM 1298 C C . ALA A 1 171 ? -7.667 13.272 2.495 1.00 80.88 171 ALA A C 1
ATOM 1300 O O . ALA A 1 171 ? -8.868 13.489 2.655 1.00 80.88 171 ALA A O 1
ATOM 1301 N N . LEU A 1 172 ? -7.067 12.200 3.002 1.00 73.81 172 LEU A N 1
ATOM 1302 C CA . LEU A 1 172 ? -7.760 11.156 3.732 1.00 73.81 172 LEU A CA 1
ATOM 1303 C C . LEU A 1 172 ? -8.456 11.676 4.992 1.00 73.81 172 LEU A C 1
ATOM 1305 O O . LEU A 1 172 ? -9.548 11.212 5.288 1.00 73.81 172 LEU A O 1
ATOM 1309 N N . GLN A 1 173 ? -7.915 12.673 5.701 1.00 73.00 173 GLN A N 1
ATOM 1310 C CA . GLN A 1 173 ? -8.605 13.229 6.880 1.00 73.00 173 GLN A CA 1
ATOM 1311 C C . GLN A 1 173 ? -9.976 13.815 6.522 1.00 73.00 173 GLN A C 1
ATOM 1313 O O . GLN A 1 173 ? -10.923 13.728 7.300 1.00 73.00 173 GLN A O 1
ATOM 1318 N N . GLN A 1 174 ? -10.075 14.416 5.334 1.00 78.00 174 GLN A N 1
ATOM 1319 C CA . GLN A 1 174 ? -11.307 15.023 4.829 1.00 78.00 174 GLN A CA 1
ATOM 1320 C C . GLN A 1 174 ? -12.255 13.961 4.258 1.00 78.00 174 GLN A C 1
ATOM 1322 O O . GLN A 1 174 ? -13.478 14.078 4.347 1.00 78.00 174 GLN A O 1
ATOM 1327 N N . ILE A 1 175 ? -11.684 12.907 3.669 1.00 72.56 175 ILE A N 1
ATOM 1328 C CA . ILE A 1 175 ? -12.421 11.869 2.948 1.00 72.56 175 ILE A CA 1
ATOM 1329 C C . ILE A 1 175 ? -12.831 10.711 3.869 1.00 72.56 175 ILE A C 1
ATOM 1331 O O . ILE A 1 175 ? -13.814 10.047 3.569 1.00 72.56 175 ILE A O 1
ATOM 1335 N N . ALA A 1 176 ? -12.176 10.490 5.010 1.00 70.38 176 ALA A N 1
ATOM 1336 C CA . ALA A 1 176 ? -12.406 9.341 5.893 1.00 70.38 176 ALA A CA 1
ATOM 1337 C C . ALA A 1 176 ? -13.888 9.099 6.260 1.00 70.38 176 ALA A C 1
ATOM 1339 O O . ALA A 1 176 ? -14.338 7.960 6.124 1.00 70.38 176 ALA A O 1
ATOM 1340 N N . PRO A 1 177 ? -14.698 10.120 6.622 1.00 69.75 177 PRO A N 1
ATOM 1341 C CA . PRO A 1 177 ? -16.132 9.918 6.861 1.00 69.75 177 PRO A CA 1
ATOM 1342 C C . PRO A 1 177 ? -16.891 9.415 5.622 1.00 69.75 177 PRO A C 1
ATOM 1344 O O . PRO A 1 177 ? -17.833 8.634 5.732 1.00 69.75 177 PRO A O 1
ATOM 1347 N N . HIS A 1 178 ? -16.471 9.845 4.431 1.00 77.69 178 HIS A N 1
ATOM 1348 C CA . HIS A 1 178 ? -17.059 9.442 3.156 1.00 77.69 178 HIS A CA 1
ATOM 1349 C C . HIS A 1 178 ? -16.575 8.057 2.720 1.00 77.69 178 HIS A C 1
ATOM 1351 O O . HIS A 1 178 ? -17.368 7.281 2.197 1.00 77.69 178 HIS A O 1
ATOM 1357 N N . ALA A 1 179 ? -15.305 7.726 2.968 1.00 70.19 179 ALA A N 1
ATOM 1358 C CA . ALA A 1 179 ? -14.726 6.424 2.652 1.00 70.19 179 ALA A CA 1
ATOM 1359 C C . ALA A 1 179 ? -15.448 5.294 3.401 1.00 70.19 179 ALA A C 1
ATOM 1361 O O . ALA A 1 179 ? -15.788 4.282 2.793 1.00 70.19 179 ALA A O 1
ATOM 1362 N N . ILE A 1 180 ? -15.781 5.505 4.683 1.00 73.31 180 ILE A N 1
ATOM 1363 C CA . ILE A 1 180 ? -16.573 4.550 5.479 1.00 73.31 180 ILE A CA 1
ATOM 1364 C C . ILE A 1 180 ? -17.939 4.300 4.828 1.00 73.31 180 ILE A C 1
ATOM 1366 O O . ILE A 1 180 ? -18.363 3.155 4.688 1.00 73.31 180 ILE A O 1
ATOM 1370 N N . ASN A 1 181 ? -18.629 5.360 4.398 1.00 77.31 181 ASN A N 1
ATOM 1371 C CA . ASN A 1 181 ? -19.921 5.220 3.723 1.00 77.31 181 ASN A CA 1
ATOM 1372 C C . ASN A 1 181 ? -19.786 4.528 2.359 1.00 77.31 181 ASN A C 1
ATOM 1374 O O . ASN A 1 181 ? -20.652 3.737 1.991 1.00 77.31 181 ASN A O 1
ATOM 1378 N N . LEU A 1 182 ? -18.695 4.785 1.633 1.00 76.12 182 LEU A N 1
ATOM 1379 C CA . LEU A 1 182 ? -18.426 4.163 0.342 1.00 76.12 182 LEU A CA 1
ATOM 1380 C C . LEU A 1 182 ? -18.184 2.656 0.475 1.00 76.12 182 LEU A C 1
ATOM 1382 O O . LEU A 1 182 ? -18.718 1.899 -0.324 1.00 76.12 182 LEU A O 1
ATOM 1386 N N . LEU A 1 183 ? -17.444 2.212 1.492 1.00 76.56 183 LEU A N 1
ATOM 1387 C CA . LEU A 1 183 ? -17.216 0.786 1.754 1.00 76.56 183 LEU A CA 1
ATOM 1388 C C . LEU A 1 183 ? -18.484 0.063 2.215 1.00 76.56 183 LEU A C 1
ATOM 1390 O O . LEU A 1 183 ? -18.740 -1.052 1.773 1.00 76.56 183 LEU A O 1
ATOM 1394 N N . LYS A 1 184 ? -19.340 0.722 3.009 1.00 79.88 184 LYS A N 1
ATOM 1395 C CA . LYS A 1 184 ? -20.680 0.193 3.323 1.00 79.88 184 LYS A CA 1
ATOM 1396 C C . LYS A 1 184 ? -21.547 0.039 2.072 1.00 79.88 184 LYS A C 1
ATOM 1398 O O . LYS A 1 184 ? -22.310 -0.915 1.973 1.00 79.88 184 LYS A O 1
ATOM 1403 N N . GLN A 1 185 ? -21.449 0.983 1.135 1.00 83.81 185 GLN A N 1
ATOM 1404 C CA . GLN A 1 185 ? -22.202 0.949 -0.119 1.00 83.81 185 GLN A CA 1
ATOM 1405 C C . GLN A 1 185 ? -21.624 -0.055 -1.128 1.00 83.81 185 GLN A C 1
A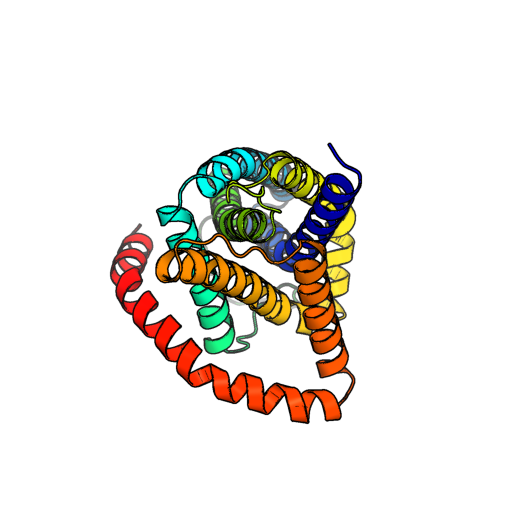TOM 1407 O O . GLN A 1 185 ? -22.384 -0.673 -1.869 1.00 83.81 185 GLN A O 1
ATOM 1412 N N . TYR A 1 186 ? -20.301 -0.224 -1.151 1.00 84.81 186 TYR A N 1
ATOM 1413 C CA . TYR A 1 186 ? -19.577 -1.115 -2.055 1.00 84.81 186 TYR A CA 1
ATOM 1414 C C . TYR A 1 186 ? -18.611 -2.019 -1.270 1.00 84.81 186 TYR A C 1
ATOM 1416 O O . TYR A 1 186 ? -17.398 -1.791 -1.301 1.00 84.81 186 TYR A O 1
ATOM 1424 N N . PRO A 1 187 ? -19.111 -3.086 -0.616 1.00 84.44 187 PRO A N 1
ATOM 1425 C CA . PRO A 1 187 ? -18.272 -4.004 0.164 1.00 84.44 187 PRO A CA 1
ATOM 1426 C C . PRO A 1 187 ? -17.174 -4.685 -0.663 1.00 84.44 187 PRO A C 1
ATOM 1428 O O . PRO A 1 187 ? -16.123 -5.040 -0.142 1.00 84.44 187 PRO A O 1
ATOM 1431 N N . ILE A 1 188 ? -17.368 -4.805 -1.984 1.00 86.69 188 ILE A N 1
ATOM 1432 C CA . ILE A 1 188 ? -16.369 -5.350 -2.916 1.00 86.69 188 ILE A CA 1
ATOM 1433 C C . ILE A 1 188 ? -15.053 -4.549 -2.929 1.00 86.69 188 ILE A C 1
ATOM 1435 O O . ILE A 1 188 ? -14.021 -5.060 -3.371 1.00 86.69 188 ILE A O 1
ATOM 1439 N N . LEU A 1 189 ? -15.058 -3.305 -2.441 1.00 85.81 189 LEU A N 1
ATOM 1440 C CA . LEU A 1 189 ? -13.863 -2.468 -2.354 1.00 85.81 189 LEU A CA 1
ATOM 1441 C C . LEU A 1 189 ? -12.836 -2.990 -1.339 1.00 85.81 189 LEU A C 1
ATOM 1443 O O . LEU A 1 189 ? -11.645 -2.784 -1.565 1.00 85.81 189 LEU A O 1
ATOM 1447 N N . GLU A 1 190 ? -13.260 -3.713 -0.298 1.00 85.69 190 GLU A N 1
ATOM 1448 C CA . GLU A 1 190 ? -12.365 -4.306 0.708 1.00 85.69 190 GLU A CA 1
ATOM 1449 C C . GLU A 1 190 ? -11.395 -5.324 0.072 1.00 85.69 190 GLU A C 1
ATOM 1451 O O . GLU A 1 190 ? -10.193 -5.048 0.020 1.00 85.69 190 GLU A O 1
ATOM 1456 N N . PRO A 1 191 ? -11.848 -6.444 -0.538 1.00 86.62 191 PRO A N 1
ATOM 1457 C CA . PRO A 1 191 ? -10.933 -7.383 -1.191 1.00 86.62 191 PRO A CA 1
ATOM 1458 C C . PRO A 1 191 ? -10.196 -6.751 -2.382 1.00 86.62 191 PRO A C 1
ATOM 1460 O O . PRO A 1 191 ? -9.092 -7.174 -2.734 1.00 86.62 191 PRO A O 1
ATOM 1463 N N . THR A 1 192 ? -10.769 -5.711 -2.996 1.00 90.44 192 THR A N 1
ATOM 1464 C CA . THR A 1 192 ? -10.118 -4.953 -4.073 1.00 90.44 192 THR A CA 1
ATOM 1465 C C . THR A 1 192 ? -8.897 -4.187 -3.575 1.00 90.44 192 THR A C 1
ATOM 1467 O O . THR A 1 192 ? -7.894 -4.136 -4.287 1.00 90.44 192 THR A O 1
ATOM 1470 N N . ALA A 1 193 ? -8.929 -3.644 -2.357 1.00 88.81 193 ALA A N 1
ATOM 1471 C CA . ALA A 1 193 ? -7.785 -2.970 -1.753 1.00 88.81 193 ALA A CA 1
ATOM 1472 C C . ALA A 1 193 ? -6.581 -3.923 -1.627 1.00 88.81 193 ALA A C 1
ATOM 1474 O O . ALA A 1 193 ? -5.463 -3.572 -2.005 1.00 88.81 193 ALA A O 1
ATOM 1475 N N . PHE A 1 194 ? -6.819 -5.178 -1.234 1.00 90.12 194 PHE A N 1
ATOM 1476 C CA . PHE A 1 194 ? -5.782 -6.214 -1.190 1.00 90.12 194 PHE A CA 1
ATOM 1477 C C . PHE A 1 194 ? -5.282 -6.623 -2.581 1.00 90.12 194 PHE A C 1
ATOM 1479 O O . PHE A 1 194 ? -4.079 -6.821 -2.765 1.00 90.12 194 PHE A O 1
ATOM 1486 N N . ILE A 1 195 ? -6.164 -6.707 -3.584 1.00 92.44 195 ILE A N 1
ATOM 1487 C CA . ILE A 1 195 ? -5.757 -6.936 -4.984 1.00 92.44 195 ILE A CA 1
ATOM 1488 C C . ILE A 1 195 ? -4.862 -5.795 -5.476 1.00 92.44 195 ILE A C 1
ATOM 1490 O O . ILE A 1 195 ? -3.856 -6.044 -6.139 1.00 92.44 195 ILE A O 1
ATOM 1494 N N . LEU A 1 196 ? -5.192 -4.548 -5.139 1.00 93.56 196 LEU A N 1
ATOM 1495 C CA . LEU A 1 196 ? -4.394 -3.378 -5.489 1.00 93.56 196 LEU A CA 1
ATOM 1496 C C . LEU A 1 196 ? -3.026 -3.376 -4.794 1.00 93.56 196 LEU A C 1
ATOM 1498 O O . LEU A 1 196 ? -2.020 -3.089 -5.441 1.00 93.56 196 LEU A O 1
ATOM 1502 N N . ILE A 1 197 ? -2.960 -3.762 -3.518 1.00 91.75 197 ILE A N 1
ATOM 1503 C CA . ILE A 1 197 ? -1.687 -3.985 -2.818 1.00 91.75 197 ILE A CA 1
ATOM 1504 C C . ILE A 1 197 ? -0.837 -5.018 -3.568 1.00 91.75 197 ILE A C 1
ATOM 1506 O O . ILE A 1 197 ? 0.331 -4.767 -3.877 1.00 91.75 197 ILE A O 1
ATOM 1510 N N . GLY A 1 198 ? -1.424 -6.163 -3.918 1.00 93.06 198 GLY A N 1
ATOM 1511 C CA . GLY A 1 198 ? -0.720 -7.202 -4.662 1.00 93.06 198 GLY A CA 1
ATOM 1512 C C . GLY A 1 198 ? -0.318 -6.765 -6.070 1.00 93.06 198 GLY A C 1
ATOM 1513 O O . GLY A 1 198 ? 0.756 -7.140 -6.536 1.00 93.06 198 GLY A O 1
ATOM 1514 N N . TYR A 1 199 ? -1.110 -5.916 -6.728 1.00 95.12 199 TYR A N 1
ATOM 1515 C CA . TYR A 1 199 ? -0.739 -5.275 -7.990 1.00 95.12 199 TYR A CA 1
ATOM 1516 C C . TYR A 1 199 ? 0.539 -4.444 -7.836 1.00 95.12 199 TYR A C 1
ATOM 1518 O O . TYR A 1 199 ? 1.464 -4.603 -8.634 1.00 95.12 199 TYR A O 1
ATOM 1526 N N . VAL A 1 200 ? 0.650 -3.623 -6.787 1.00 94.12 200 VAL A N 1
ATOM 1527 C CA . VAL A 1 200 ? 1.879 -2.854 -6.535 1.00 94.12 200 VAL A CA 1
ATOM 1528 C C . VAL A 1 200 ? 3.058 -3.768 -6.187 1.00 94.12 200 VAL A C 1
ATOM 1530 O O . VAL A 1 200 ? 4.166 -3.555 -6.684 1.00 94.12 200 VAL A O 1
ATOM 1533 N N . GLY A 1 201 ? 2.828 -4.837 -5.420 1.00 94.06 201 GLY A N 1
ATOM 1534 C CA . GLY A 1 201 ? 3.831 -5.878 -5.175 1.00 94.06 201 GLY A CA 1
ATOM 1535 C C . GLY A 1 201 ? 4.330 -6.535 -6.469 1.00 94.06 201 GLY A C 1
ATOM 1536 O O . GLY A 1 201 ? 5.534 -6.695 -6.665 1.00 94.06 201 GLY A O 1
ATOM 1537 N N . ALA A 1 202 ? 3.424 -6.850 -7.396 1.00 94.38 202 ALA A N 1
ATOM 1538 C CA . ALA A 1 202 ? 3.754 -7.444 -8.688 1.00 94.38 202 ALA A CA 1
ATOM 1539 C C . ALA A 1 202 ? 4.520 -6.469 -9.594 1.00 94.38 202 ALA A C 1
ATOM 1541 O O . ALA A 1 202 ? 5.467 -6.884 -10.263 1.00 94.38 202 ALA A O 1
ATOM 1542 N N . LEU A 1 203 ? 4.160 -5.180 -9.584 1.00 92.81 203 LEU A N 1
ATOM 1543 C CA . LEU A 1 203 ? 4.917 -4.131 -10.272 1.00 92.81 203 LEU A CA 1
ATOM 1544 C C . LEU A 1 203 ? 6.358 -4.067 -9.761 1.00 92.81 203 LEU A C 1
ATOM 1546 O O . LEU A 1 203 ? 7.287 -4.057 -10.565 1.00 92.81 203 LEU A O 1
ATOM 1550 N N . LEU A 1 204 ? 6.546 -4.069 -8.439 1.00 91.19 204 LEU A N 1
ATOM 1551 C CA . LEU A 1 204 ? 7.875 -4.055 -7.833 1.00 91.19 204 LEU A CA 1
ATOM 1552 C C . LEU A 1 204 ? 8.686 -5.298 -8.219 1.00 91.19 204 LEU A C 1
ATOM 1554 O O . LEU A 1 204 ? 9.814 -5.156 -8.682 1.00 91.19 204 LEU A O 1
ATOM 1558 N N . ILE A 1 205 ? 8.120 -6.504 -8.099 1.00 92.06 205 ILE A N 1
ATOM 1559 C CA . ILE A 1 205 ? 8.801 -7.745 -8.515 1.00 92.06 205 ILE A CA 1
ATOM 1560 C C . ILE A 1 205 ? 9.154 -7.706 -10.004 1.00 92.06 205 ILE A C 1
ATOM 1562 O O . ILE A 1 205 ? 10.250 -8.113 -10.383 1.00 92.06 205 ILE A O 1
ATOM 1566 N N . GLY A 1 206 ? 8.245 -7.220 -10.851 1.00 91.06 206 GLY A N 1
ATOM 1567 C CA . GLY A 1 206 ? 8.451 -7.130 -12.293 1.00 91.06 206 GLY A CA 1
ATOM 1568 C C . GLY A 1 206 ? 9.581 -6.172 -12.666 1.00 91.06 206 GLY A C 1
ATOM 1569 O O . GLY A 1 206 ? 10.492 -6.556 -13.399 1.00 91.06 206 GLY A O 1
ATOM 1570 N N . GLU A 1 207 ? 9.557 -4.946 -12.139 1.00 88.50 207 GLU A N 1
ATOM 1571 C CA . GLU A 1 207 ? 10.591 -3.936 -12.399 1.00 88.50 207 GLU A CA 1
ATOM 1572 C C . GLU A 1 207 ? 11.960 -4.376 -11.865 1.00 88.50 207 GLU A C 1
ATOM 1574 O O . GLU A 1 207 ? 12.969 -4.314 -12.573 1.00 88.50 207 GLU A O 1
ATOM 1579 N N . GLU A 1 208 ? 12.008 -4.850 -10.620 1.00 86.62 208 GLU A N 1
ATOM 1580 C CA . GLU A 1 208 ? 13.257 -5.249 -9.973 1.00 86.62 208 GLU A CA 1
ATOM 1581 C C . GLU A 1 208 ? 13.804 -6.557 -10.568 1.00 86.62 208 GLU A C 1
ATOM 1583 O O . GLU A 1 208 ? 15.015 -6.689 -10.759 1.00 86.62 208 GLU A O 1
ATOM 1588 N N . GLY A 1 209 ? 12.932 -7.507 -10.918 1.00 88.38 209 GLY A N 1
ATOM 1589 C CA . GLY A 1 209 ? 13.293 -8.781 -11.540 1.00 88.38 209 GLY A CA 1
ATOM 1590 C C . GLY A 1 209 ? 13.823 -8.610 -12.958 1.00 88.38 209 GLY A C 1
ATOM 1591 O O . GLY A 1 209 ? 14.846 -9.197 -13.311 1.00 88.38 209 GLY A O 1
ATOM 1592 N N . TYR A 1 210 ? 13.198 -7.744 -13.756 1.00 88.19 210 TYR A N 1
ATOM 1593 C CA . TYR A 1 210 ? 13.713 -7.411 -15.081 1.00 88.19 210 TYR A CA 1
ATOM 1594 C C . TYR A 1 210 ? 15.086 -6.737 -14.996 1.00 88.19 210 TYR A C 1
ATOM 1596 O O . TYR A 1 210 ? 15.991 -7.098 -15.754 1.00 88.19 210 TYR A O 1
ATOM 1604 N N . ARG A 1 211 ? 15.274 -5.811 -14.043 1.00 84.88 211 ARG A N 1
ATOM 1605 C CA . ARG A 1 211 ? 16.575 -5.168 -13.806 1.00 84.88 211 ARG A CA 1
ATOM 1606 C C . ARG A 1 211 ? 17.644 -6.185 -13.409 1.00 84.88 211 ARG A C 1
ATOM 1608 O O . ARG A 1 211 ? 18.776 -6.071 -13.867 1.00 84.88 211 ARG A O 1
ATOM 1615 N N . LEU A 1 212 ? 17.292 -7.182 -12.597 1.00 85.94 212 LEU A N 1
ATOM 1616 C CA . LEU A 1 212 ? 18.208 -8.248 -12.185 1.00 85.94 212 LEU A CA 1
ATOM 1617 C C . LEU A 1 212 ? 18.651 -9.130 -13.364 1.00 85.94 212 LEU A C 1
ATOM 1619 O O . LEU A 1 212 ? 19.821 -9.488 -13.441 1.00 85.94 212 LEU A O 1
ATOM 1623 N N . ILE A 1 213 ? 17.735 -9.470 -14.277 1.00 88.19 213 ILE A N 1
ATOM 1624 C CA . ILE A 1 213 ? 18.015 -10.374 -15.406 1.00 88.19 213 ILE A CA 1
ATOM 1625 C C . ILE A 1 213 ? 18.744 -9.655 -16.545 1.00 88.19 213 ILE A C 1
ATOM 1627 O O . ILE A 1 213 ? 19.683 -10.197 -17.120 1.00 88.19 213 ILE A O 1
ATOM 1631 N N . THR A 1 214 ? 18.298 -8.451 -16.906 1.00 84.31 214 THR A N 1
ATOM 1632 C CA . THR A 1 214 ? 18.786 -7.743 -18.103 1.00 84.31 214 THR A CA 1
ATOM 1633 C C . THR A 1 214 ? 19.879 -6.722 -17.806 1.00 84.31 214 THR A C 1
ATOM 1635 O O . THR A 1 214 ? 20.514 -6.222 -18.730 1.00 84.31 214 THR A O 1
ATOM 1638 N N . GLY A 1 215 ? 20.071 -6.358 -16.534 1.00 79.06 215 GLY A N 1
ATOM 1639 C CA . GLY A 1 215 ? 20.914 -5.231 -16.130 1.00 79.06 215 GLY A CA 1
ATOM 1640 C C . GLY A 1 215 ? 20.341 -3.860 -16.512 1.00 79.06 215 GLY A C 1
ATOM 1641 O O . GLY A 1 215 ? 20.903 -2.842 -16.113 1.00 79.06 215 GLY A O 1
ATOM 1642 N N . ALA A 1 216 ? 19.226 -3.812 -17.252 1.00 77.69 216 ALA A N 1
ATOM 1643 C CA . ALA A 1 216 ? 18.614 -2.584 -17.729 1.00 77.69 216 ALA A CA 1
ATOM 1644 C C . ALA A 1 216 ? 17.411 -2.183 -16.854 1.00 77.69 216 ALA A C 1
ATOM 1646 O O . ALA A 1 216 ? 16.557 -3.017 -16.538 1.00 77.69 216 ALA A O 1
ATOM 1647 N N . PRO A 1 217 ? 17.301 -0.901 -16.472 1.00 74.81 217 PRO A N 1
ATOM 1648 C CA . PRO A 1 217 ? 16.140 -0.392 -15.758 1.00 74.81 217 PRO A CA 1
ATOM 1649 C C . PRO A 1 217 ? 14.893 -0.376 -16.665 1.00 74.81 217 PRO A C 1
ATOM 1651 O O . PRO A 1 217 ? 14.808 0.464 -17.557 1.00 74.81 217 PRO A O 1
ATOM 1654 N N . ILE A 1 218 ? 13.894 -1.240 -16.420 1.00 80.81 218 ILE A N 1
ATOM 1655 C CA . ILE A 1 218 ? 12.545 -1.073 -16.996 1.00 80.81 218 ILE A CA 1
ATOM 1656 C C . ILE A 1 218 ? 11.629 -0.398 -15.988 1.00 80.81 218 ILE A C 1
ATOM 1658 O O . ILE A 1 218 ? 11.596 -0.755 -14.812 1.00 80.81 218 ILE A O 1
ATOM 1662 N N . HIS A 1 219 ? 10.894 0.592 -16.473 1.00 75.56 219 HIS A N 1
ATOM 1663 C CA . HIS A 1 219 ? 10.062 1.440 -15.645 1.00 75.56 219 HIS A CA 1
ATOM 1664 C C . HIS A 1 219 ? 8.732 1.633 -16.330 1.00 75.56 219 HIS A C 1
ATOM 1666 O O . HIS A 1 219 ? 8.670 2.175 -17.435 1.00 75.56 219 HIS A O 1
ATOM 1672 N N . LEU A 1 220 ? 7.665 1.181 -15.677 1.00 84.31 220 LEU A N 1
ATOM 1673 C CA . LEU A 1 220 ? 6.334 1.476 -16.174 1.00 84.31 220 LEU A CA 1
ATOM 1674 C C . LEU A 1 220 ? 6.038 2.956 -15.907 1.00 84.31 220 LEU A C 1
ATOM 1676 O O . LEU A 1 220 ? 6.225 3.417 -14.776 1.00 84.31 220 LEU A O 1
ATOM 1680 N N . PRO A 1 221 ? 5.581 3.719 -16.916 1.00 87.38 221 PRO A N 1
ATOM 1681 C CA . PRO A 1 221 ? 5.214 5.109 -16.704 1.00 87.38 221 PRO A CA 1
ATOM 1682 C C . PRO A 1 221 ? 4.162 5.235 -15.598 1.00 87.38 221 PRO A C 1
ATOM 1684 O O . PRO A 1 221 ? 3.236 4.426 -15.522 1.00 87.38 221 PRO A O 1
ATOM 1687 N N . ALA A 1 222 ? 4.268 6.273 -14.764 1.00 87.00 222 ALA A N 1
ATOM 1688 C CA . ALA A 1 222 ? 3.365 6.468 -13.626 1.00 87.00 222 ALA A CA 1
ATOM 1689 C C . ALA A 1 222 ? 1.881 6.493 -14.038 1.00 87.00 222 ALA A C 1
ATOM 1691 O O . ALA A 1 222 ? 1.035 5.941 -13.339 1.00 87.00 222 ALA A O 1
ATOM 1692 N N . TYR A 1 223 ? 1.566 7.058 -15.208 1.00 87.44 223 TYR A N 1
ATOM 1693 C CA . TYR A 1 223 ? 0.200 7.059 -15.733 1.00 87.44 223 TYR A CA 1
ATOM 1694 C C . TYR A 1 223 ? -0.299 5.645 -16.078 1.00 87.44 223 TYR A C 1
ATOM 1696 O O . TYR A 1 223 ? -1.472 5.358 -15.873 1.00 87.44 223 TYR A O 1
ATOM 1704 N N . VAL A 1 224 ? 0.568 4.738 -16.553 1.00 91.88 224 VAL A N 1
ATOM 1705 C CA . VAL A 1 224 ? 0.198 3.337 -16.836 1.00 91.88 224 VAL A CA 1
ATOM 1706 C C . VAL A 1 224 ? -0.117 2.610 -15.535 1.00 91.88 224 VAL A C 1
ATOM 1708 O O . VAL A 1 224 ? -1.115 1.894 -15.463 1.00 91.88 224 VAL A O 1
ATOM 1711 N N . LYS A 1 225 ? 0.694 2.836 -14.492 1.00 92.75 225 LYS A N 1
ATOM 1712 C CA . LYS A 1 225 ? 0.443 2.295 -13.148 1.00 92.75 225 LYS A CA 1
ATOM 1713 C C . LYS A 1 225 ? -0.906 2.780 -12.604 1.00 92.75 225 LYS A C 1
ATOM 1715 O O . LYS A 1 225 ? -1.717 1.979 -12.147 1.00 92.75 225 LYS A O 1
ATOM 1720 N N . PHE A 1 226 ? -1.178 4.079 -12.735 1.00 92.69 226 PHE A N 1
ATOM 1721 C CA . PHE A 1 226 ? -2.442 4.684 -12.315 1.00 92.69 226 PHE A CA 1
ATOM 1722 C C . PHE A 1 226 ? -3.649 4.145 -13.096 1.00 92.69 226 PHE A C 1
ATOM 1724 O O . PHE A 1 226 ? -4.662 3.786 -12.500 1.00 92.69 226 PHE A O 1
ATOM 1731 N N . VAL A 1 227 ? -3.539 4.019 -14.422 1.00 94.31 227 VAL A N 1
ATOM 1732 C CA . VAL A 1 227 ? -4.588 3.404 -15.251 1.00 94.31 227 VAL A CA 1
ATOM 1733 C C . VAL A 1 227 ? -4.832 1.956 -14.824 1.00 94.31 227 VAL A C 1
ATOM 1735 O O . VAL A 1 227 ? -5.984 1.540 -14.763 1.00 94.31 227 VAL A O 1
ATOM 1738 N N . GLY A 1 228 ? -3.789 1.206 -14.460 1.00 94.94 228 GLY A N 1
ATOM 1739 C CA . GLY A 1 228 ? -3.927 -0.134 -13.885 1.00 94.94 228 GLY A CA 1
ATOM 1740 C C . GLY A 1 228 ? -4.791 -0.156 -12.622 1.00 94.94 228 GLY A C 1
ATOM 1741 O O . GLY A 1 228 ? -5.707 -0.972 -12.528 1.00 94.94 228 GLY A O 1
ATOM 1742 N N . ILE A 1 229 ? -4.568 0.783 -11.697 1.00 94.56 229 ILE A N 1
ATOM 1743 C CA . ILE A 1 229 ? -5.382 0.936 -10.478 1.00 94.56 229 ILE A CA 1
ATOM 1744 C C . ILE A 1 229 ? -6.844 1.231 -10.831 1.00 94.56 229 ILE A C 1
ATOM 1746 O O . ILE A 1 229 ? -7.743 0.549 -10.341 1.00 94.56 229 ILE A O 1
ATOM 1750 N N . LEU A 1 230 ? -7.091 2.205 -11.714 1.00 95.00 230 LEU A N 1
ATOM 1751 C CA . LEU A 1 230 ? -8.450 2.546 -12.144 1.00 95.00 230 LEU A CA 1
ATOM 1752 C C . LEU A 1 230 ? -9.151 1.357 -12.803 1.00 95.00 230 LEU A C 1
ATOM 1754 O O . LEU A 1 230 ? -10.315 1.098 -12.515 1.00 95.00 230 LEU A O 1
ATOM 1758 N N . MET A 1 231 ? -8.445 0.608 -13.649 1.00 95.12 231 MET A N 1
ATOM 1759 C CA . MET A 1 231 ? -8.986 -0.583 -14.300 1.00 95.12 231 MET A CA 1
ATOM 1760 C C . MET A 1 231 ? -9.363 -1.662 -13.286 1.00 95.12 231 MET A C 1
ATOM 1762 O O . MET A 1 231 ? -10.439 -2.241 -13.404 1.00 95.12 231 MET A O 1
ATOM 1766 N N . ILE A 1 232 ? -8.529 -1.906 -12.271 1.00 94.81 232 ILE A N 1
ATOM 1767 C CA . ILE A 1 232 ? -8.833 -2.864 -11.198 1.00 94.81 232 ILE A CA 1
ATOM 1768 C C . ILE A 1 232 ? -10.092 -2.433 -10.436 1.00 94.81 232 ILE A C 1
ATOM 1770 O O . ILE A 1 232 ? -10.981 -3.255 -10.226 1.00 94.81 232 ILE A O 1
ATOM 1774 N N . ILE A 1 233 ? -10.216 -1.148 -10.093 1.00 92.44 233 ILE A N 1
ATOM 1775 C CA . ILE A 1 233 ? -11.394 -0.611 -9.395 1.00 92.44 233 ILE A CA 1
ATOM 1776 C C . ILE A 1 233 ? -12.650 -0.711 -10.266 1.00 92.44 233 ILE A C 1
ATOM 1778 O O . ILE A 1 233 ? -13.692 -1.150 -9.790 1.00 92.44 233 ILE A O 1
ATOM 1782 N N . ILE A 1 234 ? -12.569 -0.354 -11.549 1.00 93.31 234 ILE A N 1
ATOM 1783 C CA . ILE A 1 234 ? -13.700 -0.459 -12.481 1.00 93.31 234 ILE A CA 1
ATOM 1784 C C . ILE A 1 234 ? -14.141 -1.917 -12.619 1.00 93.31 234 ILE A C 1
ATOM 1786 O O . ILE A 1 234 ? -15.336 -2.206 -12.558 1.00 93.31 234 ILE A O 1
ATOM 1790 N N . VAL A 1 235 ? -13.198 -2.850 -12.774 1.00 93.12 235 VAL A N 1
ATOM 1791 C CA . VAL A 1 235 ? -13.504 -4.285 -12.837 1.00 93.12 235 VAL A CA 1
ATOM 1792 C C . VAL A 1 235 ? -14.151 -4.757 -11.537 1.00 93.12 235 VAL A C 1
ATOM 1794 O O . VAL A 1 235 ? -15.127 -5.491 -11.599 1.00 93.12 235 VAL A O 1
ATOM 1797 N N . ALA A 1 236 ? -13.678 -4.308 -10.376 1.00 90.50 236 ALA A N 1
ATOM 1798 C CA . ALA A 1 236 ? -14.272 -4.657 -9.089 1.00 90.50 236 ALA A CA 1
ATOM 1799 C C . ALA A 1 236 ? -15.704 -4.129 -8.924 1.00 90.50 236 ALA A C 1
ATOM 1801 O O . ALA A 1 236 ? -16.604 -4.882 -8.561 1.00 90.50 236 ALA A O 1
ATOM 1802 N N . LEU A 1 237 ? -15.945 -2.857 -9.247 1.00 90.56 237 LEU A N 1
ATOM 1803 C CA . LEU A 1 237 ? -17.280 -2.258 -9.162 1.00 90.56 237 LEU A CA 1
ATOM 1804 C C . LEU A 1 237 ? -18.256 -2.892 -10.163 1.00 90.56 237 LEU A C 1
ATOM 1806 O O . LEU A 1 237 ? -19.430 -3.086 -9.859 1.00 90.56 237 LEU A O 1
ATOM 1810 N N . THR A 1 238 ? -17.776 -3.255 -11.355 1.00 90.56 238 THR A N 1
ATOM 1811 C CA . THR A 1 238 ? -18.600 -3.934 -12.370 1.00 90.56 238 THR A CA 1
ATOM 1812 C C . THR A 1 238 ? -18.770 -5.428 -12.109 1.00 90.56 238 THR A C 1
ATOM 1814 O O . THR A 1 238 ? -19.760 -5.999 -12.555 1.00 90.56 238 THR A O 1
ATOM 1817 N N . TYR A 1 239 ? -17.864 -6.066 -11.362 1.00 88.75 239 TYR A N 1
ATOM 1818 C CA . TYR A 1 239 ? -17.994 -7.459 -10.934 1.00 88.75 239 TYR A CA 1
ATOM 1819 C C . TYR A 1 239 ? -19.247 -7.670 -10.080 1.00 88.75 239 TYR A C 1
ATOM 1821 O O . TYR A 1 239 ? -19.915 -8.690 -10.228 1.00 88.75 239 TYR A O 1
ATOM 1829 N N . ASP A 1 240 ? -19.596 -6.709 -9.225 1.00 81.19 240 ASP A N 1
ATOM 1830 C CA . ASP A 1 240 ? -20.817 -6.783 -8.418 1.00 81.19 240 ASP A CA 1
ATOM 1831 C C . ASP A 1 240 ? -22.083 -6.496 -9.251 1.00 81.19 240 ASP A C 1
ATOM 1833 O O . ASP A 1 240 ? -23.130 -7.109 -9.053 1.00 81.19 240 ASP A O 1
ATOM 1837 N N . ALA A 1 241 ? -21.970 -5.625 -10.259 1.00 85.12 241 ALA A N 1
ATOM 1838 C CA . ALA A 1 241 ? -23.100 -5.178 -11.074 1.00 85.12 241 ALA A CA 1
ATOM 1839 C C . ALA A 1 241 ? -23.447 -6.082 -12.281 1.00 85.12 241 ALA A C 1
ATOM 1841 O O . ALA A 1 241 ? -24.606 -6.115 -12.696 1.00 85.12 241 ALA A O 1
ATOM 1842 N N . ASP A 1 242 ? -22.481 -6.794 -12.880 1.00 89.19 242 ASP A N 1
ATOM 1843 C CA . ASP A 1 242 ? -22.668 -7.554 -14.129 1.00 89.19 242 ASP A CA 1
ATOM 1844 C C . ASP A 1 242 ? -22.154 -9.007 -14.038 1.00 89.19 242 ASP A C 1
ATOM 1846 O O . ASP A 1 242 ? -20.957 -9.289 -13.923 1.00 89.19 242 ASP A O 1
ATOM 1850 N N . GLN A 1 243 ? -23.069 -9.969 -14.219 1.00 86.50 243 GLN A N 1
ATOM 1851 C CA . GLN A 1 243 ? -22.767 -11.408 -14.256 1.00 86.50 243 GLN A CA 1
ATOM 1852 C C . GLN A 1 243 ? -21.773 -11.804 -15.361 1.00 86.50 243 GLN A C 1
ATOM 1854 O O . GLN A 1 243 ? -21.099 -12.835 -15.256 1.00 86.50 243 GLN A O 1
ATOM 1859 N N . ARG A 1 244 ? -21.667 -11.025 -16.443 1.00 87.44 244 ARG A N 1
ATOM 1860 C CA . ARG A 1 244 ? -20.688 -11.268 -17.513 1.00 87.44 244 ARG A CA 1
ATOM 1861 C C . ARG A 1 244 ? -19.268 -11.076 -17.004 1.00 87.44 244 ARG A C 1
ATOM 1863 O O . ARG A 1 244 ? -18.411 -11.911 -17.291 1.00 87.44 244 ARG A O 1
ATOM 1870 N N . VAL A 1 245 ? -19.041 -10.021 -16.224 1.00 86.06 245 VAL A N 1
ATOM 1871 C CA . VAL A 1 245 ? -17.738 -9.732 -15.617 1.00 86.06 245 VAL A CA 1
ATOM 1872 C C . VAL A 1 245 ? -17.378 -10.837 -14.633 1.00 86.06 245 VAL A C 1
ATOM 1874 O O . VAL A 1 245 ? -16.273 -11.370 -14.710 1.00 86.06 245 VAL A O 1
ATOM 1877 N N . GLN A 1 246 ? -18.326 -11.290 -13.807 1.00 85.06 246 GLN A N 1
ATOM 1878 C CA . GLN A 1 246 ? -18.107 -12.432 -12.911 1.00 85.06 246 GLN A CA 1
ATOM 1879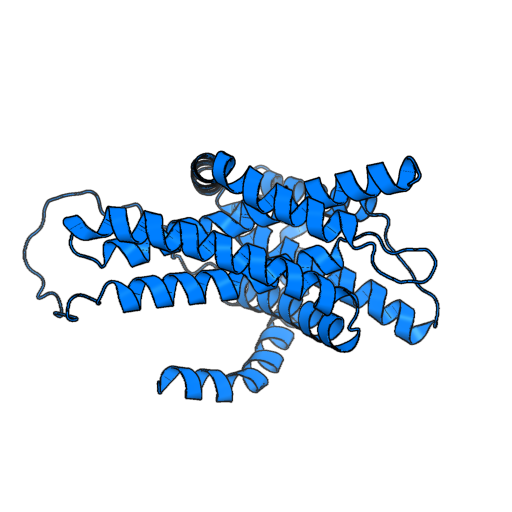 C C . GLN A 1 246 ? -17.665 -13.683 -13.675 1.00 85.06 246 GLN A C 1
ATOM 1881 O O . GLN A 1 246 ? -16.661 -14.307 -13.340 1.00 85.06 246 GLN A O 1
ATOM 1886 N N . ARG A 1 247 ? -18.344 -14.016 -14.777 1.00 85.00 247 ARG A N 1
ATOM 1887 C CA . ARG A 1 247 ? -18.002 -15.193 -15.588 1.00 85.00 247 ARG A CA 1
ATOM 1888 C C . ARG A 1 247 ? -16.584 -15.135 -16.172 1.00 85.00 247 ARG A C 1
ATOM 1890 O O . ARG A 1 247 ? -15.994 -16.189 -16.386 1.00 85.00 247 ARG A O 1
ATOM 1897 N N . ILE A 1 248 ? -16.041 -13.940 -16.410 1.00 86.88 248 ILE A N 1
ATOM 1898 C CA . ILE A 1 248 ? -14.680 -13.738 -16.931 1.00 86.88 248 ILE A CA 1
ATOM 1899 C C . ILE A 1 248 ? -13.644 -13.695 -15.799 1.00 86.88 248 ILE A C 1
ATOM 1901 O O . ILE A 1 248 ? -12.591 -14.322 -15.898 1.00 86.88 248 ILE A O 1
ATOM 1905 N N . VAL A 1 249 ? -13.936 -12.984 -14.710 1.00 84.88 249 VAL A N 1
ATOM 1906 C CA . VAL 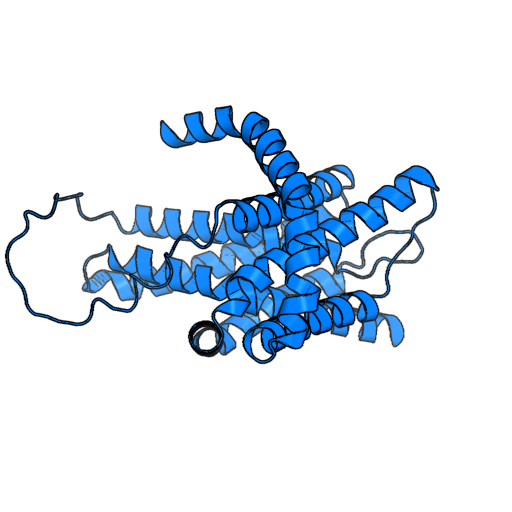A 1 249 ? -12.989 -12.730 -13.615 1.00 84.88 249 VAL A CA 1
ATOM 1907 C C . VAL A 1 249 ? -12.885 -13.922 -12.664 1.00 84.88 249 VAL A C 1
ATOM 1909 O O . VAL A 1 249 ? -11.783 -14.312 -12.286 1.00 84.88 249 VAL A O 1
ATOM 1912 N N . THR A 1 250 ? -14.000 -14.561 -12.301 1.00 84.00 250 THR A N 1
ATOM 1913 C CA . THR A 1 250 ? -14.004 -15.700 -11.371 1.00 84.00 250 THR A CA 1
ATOM 1914 C C . THR A 1 250 ? -13.086 -16.857 -11.797 1.00 84.00 250 THR A C 1
ATOM 1916 O O . THR A 1 250 ? -12.363 -17.356 -10.930 1.00 84.00 250 THR A O 1
ATOM 1919 N N . PRO A 1 251 ? -13.046 -17.322 -13.066 1.00 85.75 251 PRO A N 1
ATOM 1920 C CA . PRO A 1 251 ? -12.107 -18.375 -13.451 1.00 85.75 251 PRO A CA 1
ATOM 1921 C C . PRO A 1 251 ? -10.648 -17.917 -13.347 1.00 85.75 251 PRO A C 1
ATOM 1923 O O . PRO A 1 251 ? -9.808 -18.712 -12.930 1.00 85.75 251 PRO A O 1
ATOM 1926 N N . LEU A 1 252 ? -10.351 -16.647 -13.644 1.00 84.56 252 LEU A N 1
ATOM 1927 C CA . LEU A 1 252 ? -9.007 -16.084 -13.510 1.00 84.56 252 LEU A CA 1
ATOM 1928 C C . LEU A 1 252 ? -8.554 -16.052 -12.043 1.00 84.56 252 LEU A C 1
ATOM 1930 O O . LEU A 1 252 ? -7.457 -16.508 -11.725 1.00 84.56 252 LEU A O 1
ATOM 1934 N N . VAL A 1 253 ? -9.423 -15.596 -11.137 1.00 82.25 253 VAL A N 1
ATOM 1935 C CA . VAL A 1 253 ? -9.161 -15.606 -9.688 1.00 82.25 253 VAL A CA 1
ATOM 1936 C C . VAL A 1 253 ? -8.983 -17.038 -9.184 1.00 82.25 253 VAL A C 1
ATOM 1938 O O . VAL A 1 253 ? -8.035 -17.338 -8.466 1.00 82.25 253 VAL A O 1
ATOM 1941 N N . ARG A 1 254 ? -9.844 -17.977 -9.595 1.00 81.19 254 ARG A N 1
ATOM 1942 C CA . ARG A 1 254 ? -9.710 -19.392 -9.205 1.00 81.19 254 ARG A CA 1
ATOM 1943 C C . ARG A 1 254 ? -8.422 -20.026 -9.720 1.00 81.19 254 ARG A C 1
ATOM 1945 O O . ARG A 1 254 ? -7.853 -20.867 -9.028 1.00 81.19 254 ARG A O 1
ATOM 1952 N N . PHE A 1 255 ? -7.961 -19.626 -10.899 1.00 85.94 255 PHE A N 1
ATOM 1953 C CA . PHE A 1 255 ? -6.699 -20.089 -11.459 1.00 85.94 255 PHE A CA 1
ATOM 1954 C C . PHE A 1 255 ? -5.489 -19.591 -10.654 1.00 85.94 255 PHE A C 1
ATOM 1956 O O . PHE A 1 255 ? -4.524 -20.337 -10.494 1.00 85.94 255 PHE A O 1
ATOM 1963 N N . SER A 1 256 ? -5.544 -18.382 -10.084 1.00 84.56 256 SER A N 1
ATOM 1964 C CA . SER A 1 256 ? -4.466 -17.856 -9.235 1.00 84.56 256 SER A CA 1
ATOM 1965 C C . SER A 1 256 ? -4.494 -18.384 -7.790 1.00 84.56 256 SER A C 1
ATOM 1967 O O . SER A 1 256 ? -3.448 -18.424 -7.140 1.00 84.56 256 SER A O 1
ATOM 1969 N N . MET A 1 257 ? -5.638 -18.871 -7.286 1.00 82.56 257 MET A N 1
ATOM 1970 C CA . MET A 1 257 ? -5.779 -19.443 -5.931 1.00 82.56 257 MET A CA 1
ATOM 1971 C C . MET A 1 257 ? -4.716 -20.479 -5.520 1.00 82.56 257 MET A C 1
ATOM 1973 O O . MET A 1 257 ? -4.211 -20.367 -4.401 1.00 82.56 257 MET A O 1
ATOM 1977 N N . PRO A 1 258 ? -4.358 -21.501 -6.326 1.00 84.56 258 PRO A N 1
ATOM 1978 C CA . PRO A 1 258 ? -3.318 -22.452 -5.934 1.00 84.56 258 PRO A CA 1
ATOM 1979 C C . PRO A 1 258 ? -1.968 -21.767 -5.705 1.00 84.56 258 PRO A C 1
ATOM 1981 O O . PRO A 1 258 ? -1.298 -22.079 -4.723 1.00 84.56 258 PRO A O 1
ATOM 1984 N N . VAL A 1 259 ? -1.603 -20.799 -6.551 1.00 85.75 259 VAL A N 1
ATOM 1985 C CA . VAL A 1 259 ? -0.362 -20.026 -6.408 1.00 85.75 259 VAL A CA 1
ATOM 1986 C C . VAL A 1 259 ? -0.403 -19.198 -5.127 1.00 85.75 259 VAL A C 1
ATOM 1988 O O . VAL A 1 259 ? 0.518 -19.287 -4.319 1.00 85.75 259 VAL A O 1
ATOM 1991 N N . MET A 1 260 ? -1.500 -18.475 -4.884 1.00 86.06 260 MET A N 1
ATOM 1992 C CA . MET A 1 260 ? -1.669 -17.684 -3.660 1.00 86.06 260 MET A CA 1
ATOM 1993 C C . MET A 1 260 ? -1.580 -18.560 -2.406 1.00 86.06 260 MET A C 1
ATOM 1995 O O . MET A 1 260 ? -0.888 -18.209 -1.460 1.00 86.06 260 MET A O 1
ATOM 1999 N N . ARG A 1 261 ? -2.186 -19.755 -2.403 1.00 85.94 261 ARG A N 1
ATOM 2000 C CA . ARG A 1 261 ? -2.080 -20.693 -1.270 1.00 85.94 261 ARG A CA 1
ATOM 2001 C C . ARG A 1 261 ? -0.654 -21.178 -1.035 1.00 85.94 261 ARG A C 1
ATOM 2003 O O . ARG A 1 261 ? -0.275 -21.375 0.117 1.00 85.94 261 ARG A O 1
ATOM 2010 N N . VAL A 1 262 ? 0.121 -21.401 -2.096 1.00 86.25 262 VAL A N 1
ATOM 2011 C CA . VAL A 1 262 ? 1.541 -21.754 -1.968 1.00 86.25 262 VAL A CA 1
ATOM 2012 C C . VAL A 1 262 ? 2.303 -20.600 -1.325 1.00 86.25 262 VAL A C 1
ATOM 2014 O O . VAL A 1 262 ? 2.994 -20.831 -0.337 1.00 86.25 262 VAL A O 1
ATOM 2017 N N . VAL A 1 263 ? 2.114 -19.370 -1.812 1.00 85.88 263 VAL A N 1
ATOM 2018 C CA . VAL A 1 263 ? 2.725 -18.166 -1.227 1.00 85.88 263 VAL A CA 1
ATOM 2019 C C . VAL A 1 263 ? 2.369 -18.042 0.256 1.00 85.88 263 VAL A C 1
ATOM 2021 O O . VAL A 1 263 ? 3.267 -17.946 1.091 1.00 85.88 263 VAL A O 1
ATOM 2024 N N . THR A 1 264 ? 1.081 -18.126 0.603 1.00 85.31 264 THR A N 1
ATOM 2025 C CA . THR A 1 264 ? 0.610 -18.029 1.992 1.00 85.31 264 THR A CA 1
ATOM 2026 C C . THR A 1 264 ? 1.238 -19.101 2.880 1.00 85.31 264 THR A C 1
ATOM 2028 O O . THR A 1 264 ? 1.656 -18.796 3.991 1.00 85.31 264 THR A O 1
ATOM 2031 N N . ARG A 1 265 ? 1.349 -20.350 2.407 1.00 85.06 265 ARG A N 1
ATOM 2032 C CA . ARG A 1 265 ? 1.955 -21.445 3.184 1.00 85.06 265 ARG A CA 1
ATOM 2033 C C . ARG A 1 265 ? 3.453 -21.274 3.375 1.00 85.06 265 ARG A C 1
ATOM 2035 O O . ARG A 1 265 ? 3.931 -21.464 4.484 1.00 85.06 265 ARG A O 1
ATOM 2042 N N . VAL A 1 266 ? 4.185 -20.941 2.315 1.00 84.88 266 VAL A N 1
ATOM 2043 C CA . VAL A 1 266 ? 5.645 -20.789 2.378 1.00 84.88 266 VAL A CA 1
ATOM 2044 C C . VAL A 1 266 ? 6.011 -19.679 3.352 1.00 84.88 266 VAL A C 1
ATOM 2046 O O . VAL A 1 266 ? 6.794 -19.902 4.271 1.00 84.88 266 VAL A O 1
ATOM 2049 N N . VAL A 1 267 ? 5.399 -18.506 3.195 1.00 81.94 267 VAL A N 1
ATOM 2050 C CA . VAL A 1 267 ? 5.655 -17.378 4.095 1.00 81.94 267 VAL A CA 1
ATOM 2051 C C . VAL A 1 267 ? 5.104 -17.666 5.491 1.00 81.94 267 VAL A C 1
ATOM 2053 O O . VAL A 1 267 ? 5.780 -17.381 6.470 1.00 81.94 267 VAL A O 1
ATOM 2056 N N . GLY A 1 268 ? 3.941 -18.313 5.600 1.00 78.12 268 GLY A N 1
ATOM 2057 C CA . GLY A 1 268 ? 3.372 -18.729 6.881 1.00 78.12 268 GLY A CA 1
ATOM 2058 C C . GLY A 1 268 ? 4.314 -19.624 7.687 1.00 78.12 268 GLY A C 1
ATOM 2059 O O . GLY A 1 268 ? 4.490 -19.388 8.871 1.00 78.12 268 GLY A O 1
ATOM 2060 N N . VAL A 1 269 ? 5.000 -20.587 7.063 1.00 82.31 269 VAL A N 1
ATOM 2061 C CA . VAL A 1 269 ? 6.002 -21.425 7.756 1.00 82.31 269 VAL A CA 1
ATOM 2062 C C . VAL A 1 269 ? 7.192 -20.601 8.253 1.00 82.31 269 VAL A C 1
ATOM 2064 O O . VAL A 1 269 ? 7.718 -20.876 9.328 1.00 82.31 269 VAL A O 1
ATOM 2067 N N . ILE A 1 270 ? 7.611 -19.589 7.492 1.00 81.00 270 ILE A N 1
ATOM 2068 C CA . ILE A 1 270 ? 8.726 -18.706 7.864 1.00 81.00 270 ILE A CA 1
ATOM 2069 C C . ILE A 1 270 ? 8.338 -17.796 9.035 1.00 81.00 270 ILE A C 1
ATOM 2071 O O . ILE A 1 270 ? 9.155 -17.552 9.920 1.00 81.00 270 ILE A O 1
ATOM 2075 N N . VAL A 1 271 ? 7.101 -17.296 9.038 1.00 74.94 271 VAL A N 1
ATOM 2076 C CA . VAL A 1 271 ? 6.598 -16.327 10.022 1.00 74.94 271 VAL A CA 1
ATOM 2077 C C . VAL A 1 271 ? 6.037 -17.012 11.278 1.00 74.94 271 VAL A C 1
ATOM 2079 O O . VAL A 1 271 ? 6.061 -16.417 12.352 1.00 74.94 271 VAL A O 1
ATOM 2082 N N . TRP A 1 272 ? 5.640 -18.287 11.194 1.00 78.69 272 TRP A N 1
ATOM 2083 C CA . TRP A 1 272 ? 5.077 -19.076 12.300 1.00 78.69 272 TRP A CA 1
ATOM 2084 C C . TRP A 1 272 ? 5.875 -19.023 13.617 1.00 78.69 272 TRP A C 1
ATOM 2086 O O . TRP A 1 272 ? 5.258 -18.830 14.666 1.00 78.69 272 TRP A O 1
ATOM 2096 N N . PRO A 1 273 ? 7.223 -19.131 13.630 1.00 79.25 273 PRO A N 1
ATOM 2097 C CA . PRO A 1 273 ? 7.990 -19.031 14.873 1.00 79.25 273 PRO A CA 1
ATOM 2098 C C . PRO A 1 273 ? 7.853 -17.658 15.540 1.00 79.25 273 PRO A C 1
ATOM 2100 O O . PRO A 1 273 ? 7.903 -17.552 16.760 1.00 79.25 273 PRO A O 1
ATOM 2103 N N . LEU A 1 274 ? 7.688 -16.611 14.731 1.00 72.12 274 LEU A N 1
ATOM 2104 C CA . LEU A 1 274 ? 7.589 -15.226 15.171 1.00 72.12 274 LEU A CA 1
ATOM 2105 C C . LEU A 1 274 ? 6.176 -14.925 15.693 1.00 72.12 274 LEU A C 1
ATOM 2107 O O . LEU A 1 274 ? 6.042 -14.283 16.731 1.00 72.12 274 LEU A O 1
ATOM 2111 N N . GLU A 1 275 ? 5.140 -15.474 15.050 1.00 70.31 275 GLU A N 1
ATOM 2112 C CA . GLU A 1 275 ? 3.753 -15.431 15.544 1.00 70.31 275 GLU A CA 1
ATOM 2113 C C . GLU A 1 275 ? 3.616 -16.085 16.923 1.00 70.31 275 GLU A C 1
ATOM 2115 O O . GLU A 1 275 ? 2.999 -15.509 17.814 1.00 70.31 275 GLU A O 1
ATOM 2120 N N . GLN A 1 276 ? 4.242 -17.247 17.133 1.00 72.06 276 GLN A N 1
ATOM 2121 C CA . GLN A 1 276 ? 4.231 -17.925 18.436 1.00 72.06 276 GLN A CA 1
ATOM 2122 C C . GLN A 1 276 ? 4.918 -17.106 19.532 1.00 72.06 276 GLN A C 1
ATOM 2124 O O . GLN A 1 276 ? 4.486 -17.108 20.681 1.00 72.06 276 GLN A O 1
ATOM 2129 N N . LEU A 1 277 ? 5.985 -16.392 19.173 1.00 66.38 277 LEU A N 1
ATOM 2130 C CA . LEU A 1 277 ? 6.747 -15.566 20.103 1.00 66.38 277 LEU A CA 1
ATOM 2131 C C . LEU A 1 277 ? 5.962 -14.310 20.502 1.00 66.38 277 LEU A C 1
ATOM 2133 O O . LEU A 1 277 ? 5.974 -13.935 21.668 1.00 66.38 277 LEU A O 1
ATOM 2137 N N . ILE A 1 278 ? 5.234 -13.705 19.558 1.00 62.38 278 ILE A N 1
ATOM 2138 C CA . ILE A 1 278 ? 4.318 -12.588 19.829 1.00 62.38 278 ILE A CA 1
ATOM 2139 C C . ILE A 1 278 ? 3.126 -13.051 20.672 1.00 62.38 278 ILE A C 1
ATOM 2141 O O . ILE A 1 278 ? 2.754 -12.355 21.605 1.00 62.38 278 ILE A O 1
ATOM 2145 N N . ALA A 1 279 ? 2.554 -14.225 20.393 1.00 60.06 279 ALA A N 1
ATOM 2146 C CA . ALA A 1 279 ? 1.413 -14.759 21.143 1.00 60.06 279 ALA A CA 1
ATOM 2147 C C . ALA A 1 279 ? 1.736 -15.109 22.611 1.00 60.06 279 ALA A C 1
ATOM 2149 O O . ALA A 1 279 ? 0.824 -15.321 23.408 1.00 60.06 279 ALA A O 1
ATOM 2150 N N . MET A 1 280 ? 3.022 -15.195 22.964 1.00 52.00 280 MET A N 1
ATOM 2151 C CA . MET A 1 280 ? 3.499 -15.428 24.330 1.00 52.00 280 MET A CA 1
ATOM 2152 C C . MET A 1 280 ? 3.756 -14.140 25.136 1.00 52.00 280 MET A C 1
ATOM 2154 O O . MET A 1 280 ? 4.017 -14.249 26.336 1.00 52.00 280 MET A O 1
ATOM 2158 N N . ILE A 1 281 ? 3.723 -12.959 24.506 1.00 50.09 281 ILE A N 1
ATOM 2159 C CA . ILE A 1 281 ? 3.965 -11.640 25.128 1.00 50.09 281 ILE A CA 1
ATOM 2160 C C . ILE A 1 281 ? 2.629 -10.960 25.435 1.00 50.09 281 ILE A C 1
ATOM 2162 O O . ILE A 1 281 ? 2.520 -10.389 26.544 1.00 50.09 281 ILE A O 1
#